Protein AF-A0A852VML9-F1 (afdb_monomer_lite)

Organism: NCBI:txid2051959

Sequence (278 aa):
MQIYDGKNHAGGRYERFFRDLILDFLNGEATHWGLLAWKRIPELNLPSEAECEAASAAFFIRLRAFVDGFLQTGIDSNRIETPSSRRVRASVDEAPIMTVSADEAPVVIFDEIQASWLRNQPMPLLNGDGTMAIGVNQPRWKNQDPILYARDMATHYFQELLASPLSTRIGKCTNPTCKRYFLRKRQRKTAIKRGSYCGSCKLVGGAERTRASRERLKQEMLRAAAKAWREWGTRARRTDRAVWVAKHVNNTFGKSCFIHPKWVNQNREAIERYCDPE

Radius of gyration: 27.32 Å; chains: 1; bounding box: 63×50×79 Å

Secondary structure (DSSP, 8-state):
-----TT--GGGHHHHHHHHHHHHHHHS-S---GGGGS---TTS-PPPHHHHHHHHHHHHHHHHHHHHHHHHTTB-TT-EE-GGG------GGGPPEE---SSSPPEEHHHHHHHHHHHH-PEEEE-TTS-EEEE-PPPP-SS--HHHHHHHHHHHHHHHHHHSGGGGTEEE--STTT--EEE-SS--SS-EET----STTHHHHHHHHHHHHHHHHHHHHHHHHHHHHHHHHHH-TTS-HHHHHHHHHHHHHTTT----HHHHHHTHHHHHHTTS--

pLDDT: mean 80.65, std 13.16, range [25.75, 95.5]

Structure (mmCIF, N/CA/C/O backbone):
data_AF-A0A852VML9-F1
#
_entry.id   AF-A0A852VML9-F1
#
loop_
_atom_site.group_PDB
_atom_site.id
_atom_site.type_symbol
_atom_site.label_atom_id
_atom_site.label_alt_id
_atom_site.label_comp_id
_atom_site.label_asym_id
_atom_site.label_entity_id
_atom_site.label_seq_id
_atom_site.pdbx_PDB_ins_code
_atom_site.Cartn_x
_atom_site.Cartn_y
_atom_site.Cartn_z
_atom_site.occupancy
_atom_site.B_iso_or_equiv
_atom_site.auth_seq_id
_atom_site.auth_comp_id
_atom_site.auth_asym_id
_atom_site.auth_atom_id
_atom_site.pdbx_PDB_model_num
ATOM 1 N N . MET A 1 1 ? 0.122 -27.888 -31.241 1.00 27.70 1 MET A N 1
ATOM 2 C CA . MET A 1 1 ? -0.181 -26.522 -30.769 1.00 27.70 1 MET A CA 1
ATOM 3 C C . MET A 1 1 ? -0.277 -26.578 -29.251 1.00 27.70 1 MET A C 1
ATOM 5 O O . MET A 1 1 ? -1.256 -27.101 -28.739 1.00 27.70 1 MET A O 1
ATOM 9 N N . GLN A 1 2 ? 0.790 -26.203 -28.538 1.00 25.75 2 GLN A N 1
ATOM 10 C CA . GLN A 1 2 ? 0.766 -26.158 -27.074 1.00 25.75 2 GLN A CA 1
ATOM 11 C C . GLN A 1 2 ? -0.118 -24.985 -26.661 1.00 25.75 2 GLN A C 1
ATOM 13 O O . GLN A 1 2 ? 0.188 -23.835 -26.966 1.00 25.75 2 GLN A O 1
ATOM 18 N N . ILE A 1 3 ? -1.243 -25.297 -26.025 1.00 29.94 3 ILE A N 1
ATOM 19 C CA . ILE A 1 3 ? -2.102 -24.312 -25.381 1.00 29.94 3 ILE A CA 1
ATOM 20 C C . ILE A 1 3 ? -1.290 -23.788 -24.195 1.00 29.94 3 ILE A C 1
ATOM 22 O O . ILE A 1 3 ? -1.146 -24.468 -23.178 1.00 29.94 3 ILE A O 1
ATOM 26 N N . TYR A 1 4 ? -0.671 -22.620 -24.368 1.00 32.88 4 TYR A N 1
ATOM 27 C CA . TYR A 1 4 ? -0.105 -21.863 -23.263 1.00 32.88 4 TYR A CA 1
ATOM 28 C C . TYR A 1 4 ? -1.280 -21.403 -22.414 1.00 32.88 4 TYR A C 1
ATOM 30 O O . TYR A 1 4 ? -1.888 -20.375 -22.687 1.00 32.88 4 TYR A O 1
ATOM 38 N N . ASP A 1 5 ? -1.620 -22.187 -21.399 1.00 39.22 5 ASP A N 1
ATOM 39 C CA . ASP A 1 5 ? -2.404 -21.686 -20.281 1.00 39.22 5 ASP A CA 1
ATOM 40 C C . ASP A 1 5 ? -1.713 -20.391 -19.821 1.00 39.22 5 ASP A C 1
ATOM 42 O O . ASP A 1 5 ? -0.504 -20.412 -19.555 1.00 39.22 5 ASP A O 1
ATOM 46 N N . GLY A 1 6 ? -2.416 -19.261 -19.908 1.00 41.38 6 GLY A N 1
ATOM 47 C CA . GLY A 1 6 ? -1.872 -17.905 -20.054 1.00 41.38 6 GLY A CA 1
ATOM 48 C C . GLY A 1 6 ? -1.091 -17.384 -18.845 1.00 41.38 6 GLY A C 1
ATOM 49 O O . GLY A 1 6 ? -1.465 -16.378 -18.257 1.00 41.38 6 GLY A O 1
ATOM 50 N N . LYS A 1 7 ? 0.043 -18.030 -18.538 1.00 46.16 7 LYS A N 1
ATOM 51 C CA . LYS A 1 7 ? 0.810 -18.059 -17.277 1.00 46.16 7 LYS A CA 1
ATOM 52 C C . LYS A 1 7 ? 0.429 -19.220 -16.347 1.00 46.16 7 LYS A C 1
ATOM 54 O O . LYS A 1 7 ? 0.295 -19.027 -15.139 1.00 46.16 7 LYS A O 1
ATOM 59 N N . ASN A 1 8 ? 0.387 -20.457 -16.853 1.00 40.62 8 ASN A N 1
ATOM 60 C CA . ASN A 1 8 ? 0.597 -21.610 -15.977 1.00 40.62 8 ASN A CA 1
ATOM 61 C C . ASN A 1 8 ? 1.978 -21.485 -15.335 1.00 40.62 8 ASN A C 1
ATOM 63 O O . ASN A 1 8 ? 3.017 -21.747 -15.944 1.00 40.62 8 ASN A O 1
ATOM 67 N N . HIS A 1 9 ? 1.972 -21.039 -14.083 1.00 46.94 9 HIS A N 1
ATOM 68 C CA . HIS A 1 9 ? 3.105 -21.020 -13.183 1.00 46.94 9 HIS A CA 1
ATOM 69 C C . HIS A 1 9 ? 3.627 -22.448 -13.017 1.00 46.94 9 HIS A C 1
ATOM 71 O O . HIS A 1 9 ? 3.251 -23.131 -12.068 1.00 46.94 9 HIS A O 1
ATOM 77 N N . ALA A 1 10 ? 4.494 -22.906 -13.921 1.00 39.28 10 ALA A N 1
ATOM 78 C CA . ALA A 1 10 ? 5.153 -24.202 -13.842 1.00 39.28 10 ALA A CA 1
ATOM 79 C C . ALA A 1 10 ? 5.725 -24.418 -12.421 1.00 39.28 10 ALA A C 1
ATOM 81 O O . ALA A 1 10 ? 6.731 -23.819 -12.026 1.00 39.28 10 ALA A O 1
ATOM 82 N N . GLY A 1 11 ? 5.010 -25.194 -11.600 1.00 47.94 11 GLY A N 1
ATOM 83 C CA . GLY A 1 11 ? 5.347 -25.489 -10.203 1.00 47.94 11 GLY A CA 1
ATOM 84 C C . GLY A 1 11 ? 5.521 -24.284 -9.261 1.00 47.94 11 GLY A C 1
ATOM 85 O O . GLY A 1 11 ? 6.256 -24.403 -8.281 1.00 47.94 11 GLY A O 1
ATOM 86 N N . GLY A 1 12 ? 4.932 -23.115 -9.547 1.00 60.50 12 GLY A N 1
ATOM 87 C CA . GLY A 1 12 ? 5.052 -21.917 -8.695 1.00 60.50 12 GLY A CA 1
ATOM 88 C C . GLY A 1 12 ? 6.450 -21.276 -8.646 1.00 60.50 12 GLY A C 1
ATOM 89 O O . GLY A 1 12 ? 6.691 -20.389 -7.824 1.00 60.50 12 GLY A O 1
ATOM 90 N N . ARG A 1 13 ? 7.395 -21.696 -9.505 1.00 65.56 13 ARG A N 1
ATOM 91 C CA . ARG A 1 13 ? 8.770 -21.153 -9.517 1.00 65.56 13 ARG A CA 1
ATOM 92 C C . ARG A 1 13 ? 8.813 -19.692 -9.957 1.00 65.56 13 ARG A C 1
ATOM 94 O O . ARG A 1 13 ? 9.465 -18.889 -9.300 1.00 65.56 13 ARG A O 1
ATOM 101 N N . TYR A 1 14 ? 8.078 -19.351 -11.016 1.00 69.38 14 TYR A N 1
ATOM 102 C CA . TYR A 1 14 ? 7.966 -17.969 -11.487 1.00 69.38 14 TYR A CA 1
ATOM 103 C C . TYR A 1 14 ? 7.337 -17.064 -10.426 1.00 69.38 14 TYR A C 1
ATOM 105 O O . TYR A 1 14 ? 7.859 -15.990 -10.161 1.00 69.38 14 TYR A O 1
ATOM 113 N N . GLU A 1 15 ? 6.269 -17.521 -9.758 1.00 73.38 15 GLU A N 1
ATOM 114 C CA . GLU A 1 15 ? 5.646 -16.748 -8.680 1.00 73.38 15 GLU A CA 1
ATOM 115 C C . GLU A 1 15 ? 6.650 -16.479 -7.555 1.00 73.38 15 GLU A C 1
ATOM 117 O O . GLU A 1 15 ? 6.736 -15.350 -7.094 1.00 73.38 15 GLU A O 1
ATOM 122 N N . ARG A 1 16 ? 7.453 -17.472 -7.139 1.00 77.00 16 ARG A N 1
ATOM 123 C CA . ARG A 1 16 ? 8.503 -17.269 -6.122 1.00 77.00 16 ARG A CA 1
ATOM 124 C C . ARG A 1 16 ? 9.577 -16.282 -6.575 1.00 77.00 16 ARG A C 1
ATOM 126 O O . ARG A 1 16 ? 9.930 -15.409 -5.796 1.00 77.00 16 ARG A O 1
ATOM 133 N N . PHE A 1 17 ? 10.064 -16.409 -7.806 1.00 83.19 17 PHE A N 1
ATOM 134 C CA . PHE A 1 17 ? 11.054 -15.485 -8.356 1.00 83.19 17 PHE A CA 1
ATOM 135 C C . PHE A 1 17 ? 10.509 -14.053 -8.407 1.00 83.19 17 PHE A C 1
ATOM 137 O O . PHE A 1 17 ? 11.099 -13.142 -7.835 1.00 83.19 17 PHE A O 1
ATOM 144 N N . PHE A 1 18 ? 9.339 -13.868 -9.021 1.00 85.50 18 PHE A N 1
ATOM 145 C CA . PHE A 1 18 ? 8.700 -12.563 -9.156 1.00 85.50 18 PHE A CA 1
ATOM 146 C C . PHE A 1 18 ? 8.352 -11.948 -7.795 1.00 85.50 18 PHE A C 1
ATOM 148 O O . PHE A 1 18 ? 8.493 -10.746 -7.598 1.00 85.50 18 PHE A O 1
ATOM 155 N N . ARG A 1 19 ? 7.936 -12.779 -6.834 1.00 87.75 19 ARG A N 1
ATOM 156 C CA . ARG A 1 19 ? 7.662 -12.382 -5.450 1.00 87.75 19 ARG A CA 1
ATOM 157 C C . ARG A 1 19 ? 8.863 -11.724 -4.783 1.00 87.75 19 ARG A C 1
ATOM 159 O O . ARG A 1 19 ? 8.686 -10.715 -4.104 1.00 87.75 19 ARG A O 1
ATOM 166 N N . ASP A 1 20 ? 10.032 -12.334 -4.917 1.00 88.19 20 ASP A N 1
ATOM 167 C CA . ASP A 1 20 ? 11.248 -11.836 -4.281 1.00 88.19 20 ASP A CA 1
ATOM 168 C C . ASP A 1 20 ? 11.734 -10.590 -5.042 1.00 88.19 20 ASP A C 1
ATOM 170 O O . ASP A 1 20 ? 11.891 -9.534 -4.435 1.00 88.19 20 ASP A O 1
ATOM 174 N N . LEU A 1 21 ? 11.737 -10.644 -6.380 1.00 89.75 21 LEU A N 1
ATOM 175 C CA . LEU A 1 21 ? 12.072 -9.518 -7.257 1.00 89.75 21 LEU A CA 1
ATOM 176 C C . LEU A 1 21 ? 11.244 -8.251 -6.975 1.00 89.75 21 LEU A C 1
ATOM 178 O O . LEU A 1 21 ? 11.798 -7.165 -6.827 1.00 89.75 21 LEU A O 1
ATOM 182 N N . ILE A 1 22 ? 9.911 -8.359 -6.892 1.00 92.56 22 ILE A N 1
ATOM 183 C CA . ILE A 1 22 ? 9.051 -7.181 -6.699 1.00 92.56 22 ILE A CA 1
ATOM 184 C C . ILE A 1 22 ? 9.236 -6.565 -5.310 1.00 92.56 22 ILE A C 1
ATOM 186 O O . ILE A 1 22 ? 9.164 -5.346 -5.157 1.00 92.56 22 ILE A O 1
ATOM 190 N N . LEU A 1 23 ? 9.480 -7.386 -4.282 1.00 92.50 23 LEU A N 1
ATOM 191 C CA . LEU A 1 23 ? 9.762 -6.884 -2.939 1.00 92.50 23 LEU A CA 1
ATOM 192 C C . LEU A 1 23 ? 11.132 -6.222 -2.861 1.00 92.50 23 LEU A C 1
ATOM 194 O O . LEU A 1 23 ? 11.247 -5.208 -2.167 1.00 92.50 23 LEU A O 1
ATOM 198 N N . ASP A 1 24 ? 12.118 -6.759 -3.573 1.00 90.75 24 ASP A N 1
ATOM 199 C CA . ASP A 1 24 ? 13.442 -6.164 -3.690 1.00 90.75 24 ASP A CA 1
ATOM 200 C C . ASP A 1 24 ? 13.362 -4.828 -4.422 1.00 90.75 24 ASP A C 1
ATOM 202 O O . ASP A 1 24 ? 13.904 -3.848 -3.931 1.00 90.75 24 ASP A O 1
ATOM 206 N N . PHE A 1 25 ? 12.583 -4.704 -5.499 1.00 92.75 25 PHE A N 1
ATOM 207 C CA . PHE A 1 25 ? 12.398 -3.396 -6.131 1.00 92.75 25 PHE A CA 1
ATOM 208 C C . PHE A 1 25 ? 11.698 -2.384 -5.220 1.00 92.75 25 PHE A C 1
ATOM 210 O O . PHE A 1 25 ? 12.082 -1.218 -5.128 1.00 92.75 25 PHE A O 1
ATOM 217 N N . LEU A 1 26 ? 10.661 -2.813 -4.505 1.00 93.44 26 LEU A N 1
ATOM 218 C CA . LEU A 1 26 ? 9.892 -1.906 -3.662 1.00 93.44 26 LEU A CA 1
ATOM 219 C C . LEU A 1 26 ? 10.656 -1.451 -2.413 1.00 93.44 26 LEU A C 1
ATOM 221 O O . LEU A 1 26 ? 10.490 -0.302 -1.998 1.00 93.44 26 LEU A O 1
ATOM 225 N N . ASN A 1 27 ? 11.479 -2.322 -1.823 1.00 92.56 27 ASN A N 1
ATOM 226 C CA . ASN A 1 27 ? 12.212 -2.052 -0.580 1.00 92.56 27 ASN A CA 1
ATOM 227 C C . ASN A 1 27 ? 13.704 -1.759 -0.765 1.00 92.56 27 ASN A C 1
ATOM 229 O O . ASN A 1 27 ? 14.334 -1.315 0.194 1.00 92.56 27 ASN A O 1
ATOM 233 N N . GLY A 1 28 ? 14.259 -2.058 -1.934 1.00 83.62 28 GLY A N 1
ATOM 234 C CA . GLY A 1 28 ? 15.677 -1.939 -2.228 1.00 83.62 28 GLY A CA 1
ATOM 235 C C . GLY A 1 28 ? 16.144 -0.495 -2.298 1.00 83.62 28 GLY A C 1
ATOM 236 O O . GLY A 1 28 ? 15.360 0.447 -2.468 1.00 83.62 28 GLY A O 1
ATOM 237 N N . GLU A 1 29 ? 17.450 -0.328 -2.158 1.00 72.69 29 GLU A N 1
ATOM 238 C CA . GLU A 1 29 ? 18.108 0.928 -2.492 1.00 72.69 29 GLU A CA 1
ATOM 239 C C . GLU A 1 29 ? 17.964 1.174 -3.997 1.00 72.69 29 GLU A C 1
ATOM 241 O O . GLU A 1 29 ? 17.710 0.244 -4.762 1.00 72.69 29 GLU A O 1
ATOM 246 N N . ALA A 1 30 ? 18.028 2.436 -4.423 1.00 65.31 30 ALA A N 1
ATOM 247 C CA . ALA A 1 30 ? 17.803 2.820 -5.814 1.00 65.31 30 ALA A CA 1
ATOM 248 C C . ALA A 1 30 ? 18.985 2.429 -6.723 1.00 65.31 30 ALA A C 1
ATOM 250 O O . ALA A 1 30 ? 19.490 3.249 -7.480 1.00 65.31 30 ALA A O 1
ATOM 251 N N . THR A 1 31 ? 19.447 1.186 -6.632 1.00 62.06 31 THR A N 1
ATOM 252 C CA . THR A 1 31 ? 20.600 0.667 -7.351 1.00 62.06 31 THR A CA 1
ATOM 253 C C . THR A 1 31 ? 20.168 -0.501 -8.232 1.00 62.06 31 THR A C 1
ATOM 255 O O . THR A 1 31 ? 19.682 -1.527 -7.771 1.00 62.06 31 THR A O 1
ATOM 258 N N . HIS A 1 32 ? 20.344 -0.279 -9.535 1.00 61.44 32 HIS A N 1
ATOM 259 C CA . HIS A 1 32 ? 20.397 -1.259 -10.618 1.00 61.44 32 HIS A CA 1
ATOM 260 C C . HIS A 1 32 ? 19.192 -2.199 -10.807 1.00 61.44 32 HIS A C 1
ATOM 262 O O . HIS A 1 32 ? 18.987 -3.184 -10.102 1.00 61.44 32 HIS A O 1
ATOM 268 N N . TRP A 1 33 ? 18.456 -1.966 -11.894 1.00 71.19 33 TRP A N 1
ATOM 269 C CA . TRP A 1 33 ? 17.452 -2.881 -12.434 1.00 71.19 33 TRP A CA 1
ATOM 270 C C . TRP A 1 33 ? 17.539 -2.931 -13.970 1.00 71.19 33 TRP A C 1
ATOM 272 O O . TRP A 1 33 ? 17.919 -1.963 -14.629 1.00 71.19 33 TRP A O 1
ATOM 282 N N . GLY A 1 34 ? 17.166 -4.076 -14.551 1.00 65.31 34 GLY A N 1
ATOM 283 C CA . GLY A 1 34 ? 17.023 -4.247 -16.002 1.00 65.31 34 GLY A CA 1
ATOM 284 C C . GLY A 1 34 ? 18.300 -4.013 -16.823 1.00 65.31 34 GLY A C 1
ATOM 285 O O . GLY A 1 34 ? 19.414 -4.208 -16.347 1.00 65.31 34 GLY A O 1
ATOM 286 N N . LEU A 1 35 ? 18.116 -3.608 -18.084 1.00 62.53 35 LEU A N 1
ATOM 287 C CA . LEU A 1 35 ? 19.196 -3.341 -19.047 1.00 62.53 35 LEU A CA 1
ATOM 288 C C . LEU A 1 35 ? 20.111 -2.179 -18.612 1.00 62.53 35 LEU A C 1
ATOM 290 O O . LEU A 1 35 ? 21.296 -2.183 -18.921 1.00 62.53 35 LEU A O 1
ATOM 294 N N . LEU A 1 36 ? 19.578 -1.202 -17.870 1.00 66.00 36 LEU A N 1
ATOM 295 C CA . LEU A 1 36 ? 20.330 -0.026 -17.408 1.00 66.00 36 LEU A CA 1
ATOM 296 C C . LEU A 1 36 ? 21.278 -0.338 -16.238 1.00 66.00 36 LEU A C 1
ATOM 298 O O . LEU A 1 36 ? 22.111 0.485 -15.876 1.00 66.00 36 LEU A O 1
ATOM 302 N N . ALA A 1 37 ? 21.171 -1.535 -15.656 1.00 66.19 37 ALA A N 1
ATOM 303 C CA . ALA A 1 37 ? 22.126 -2.058 -14.686 1.00 66.19 37 ALA A CA 1
ATOM 304 C C . ALA A 1 37 ? 23.390 -2.651 -15.328 1.00 66.19 37 ALA A C 1
ATOM 306 O O . ALA A 1 37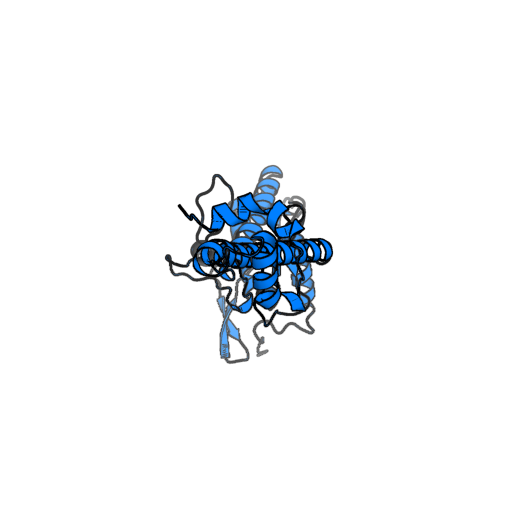 ? 24.332 -3.002 -14.619 1.00 66.19 37 ALA A O 1
ATOM 307 N N . TRP A 1 38 ? 23.394 -2.863 -16.647 1.00 61.91 38 TRP A N 1
ATOM 308 C CA . TRP A 1 38 ? 24.493 -3.551 -17.315 1.00 61.91 38 TRP A CA 1
ATOM 309 C C . TRP A 1 38 ? 25.651 -2.581 -17.548 1.00 61.91 38 TRP A C 1
ATOM 311 O O . TRP A 1 38 ? 25.444 -1.430 -17.930 1.00 61.91 38 TRP A O 1
ATOM 321 N N . LYS A 1 39 ? 26.889 -3.056 -17.339 1.00 60.31 39 LYS A N 1
ATOM 322 C CA . LYS A 1 39 ? 28.088 -2.299 -17.730 1.00 60.31 39 LYS A CA 1
ATOM 323 C C . LYS A 1 39 ? 27.965 -1.909 -19.200 1.00 60.31 39 LYS A C 1
ATOM 325 O O . LYS A 1 39 ? 27.495 -2.716 -19.999 1.00 60.31 39 LYS A O 1
ATOM 330 N N . ARG A 1 40 ? 28.399 -0.690 -19.537 1.00 60.72 40 ARG A N 1
ATOM 331 C CA . ARG A 1 40 ? 28.287 -0.123 -20.885 1.00 60.72 40 ARG A CA 1
ATOM 332 C C . ARG A 1 40 ? 28.772 -1.133 -21.930 1.00 60.72 40 ARG A C 1
ATOM 334 O O . ARG A 1 40 ? 29.961 -1.434 -21.993 1.00 60.72 40 ARG A O 1
ATOM 341 N N . ILE A 1 41 ? 27.842 -1.658 -22.722 1.00 64.50 41 ILE A N 1
ATOM 342 C CA . ILE A 1 41 ? 28.138 -2.507 -23.875 1.00 64.50 41 ILE A CA 1
ATOM 343 C C . ILE A 1 41 ? 28.475 -1.559 -25.031 1.00 64.50 41 ILE A C 1
ATOM 345 O O . ILE A 1 41 ? 27.597 -0.791 -25.421 1.00 64.50 41 ILE A O 1
ATOM 349 N N . PRO A 1 42 ? 29.712 -1.567 -25.564 1.00 56.50 42 PRO A N 1
ATOM 350 C CA . PRO A 1 42 ? 30.164 -0.585 -26.557 1.00 56.50 42 PRO A CA 1
ATOM 351 C C . PRO A 1 42 ? 29.312 -0.531 -27.832 1.00 56.50 42 PRO A C 1
ATOM 353 O O . PRO A 1 42 ? 29.231 0.508 -28.476 1.00 56.50 42 PRO A O 1
ATOM 356 N N . GLU A 1 43 ? 28.665 -1.643 -28.179 1.00 64.62 43 GLU A N 1
ATOM 357 C CA . GLU A 1 43 ? 27.831 -1.800 -29.377 1.00 64.62 43 GLU A CA 1
ATOM 358 C C . GLU A 1 43 ? 26.397 -1.273 -29.199 1.00 64.62 43 GLU A C 1
ATOM 360 O O . GLU A 1 43 ? 25.637 -1.196 -30.164 1.00 64.62 43 GLU A O 1
ATOM 365 N N . LEU A 1 44 ? 26.007 -0.910 -27.973 1.00 63.91 44 LEU A N 1
ATOM 366 C CA . LEU A 1 44 ? 24.699 -0.343 -27.666 1.00 63.91 44 LEU A CA 1
ATOM 367 C C . LEU A 1 44 ? 24.851 1.145 -27.331 1.00 63.91 44 LEU A C 1
ATOM 369 O O . LEU A 1 44 ? 25.656 1.525 -26.480 1.00 63.91 44 LEU A O 1
ATOM 373 N N . ASN A 1 45 ? 24.019 1.987 -27.953 1.00 68.50 45 ASN A N 1
ATOM 374 C CA . ASN A 1 45 ? 23.825 3.381 -27.545 1.00 68.50 45 ASN A CA 1
ATOM 375 C C . ASN A 1 45 ? 23.125 3.410 -26.178 1.00 68.50 45 ASN A C 1
ATOM 377 O O . ASN A 1 45 ? 21.903 3.550 -26.081 1.00 68.50 45 ASN A O 1
ATOM 381 N N . LEU A 1 46 ? 23.908 3.177 -25.127 1.00 72.50 46 LEU A N 1
ATOM 382 C CA . LEU A 1 46 ? 23.464 3.212 -23.743 1.00 72.50 46 LEU A CA 1
ATOM 383 C C . LEU A 1 46 ? 23.625 4.624 -23.168 1.00 72.50 46 LEU A C 1
ATOM 385 O O . LEU A 1 46 ? 24.553 5.335 -23.572 1.00 72.50 46 LEU A O 1
ATOM 389 N N . PRO A 1 47 ? 22.759 5.016 -22.219 1.00 77.69 47 PRO A N 1
ATOM 390 C CA . PRO A 1 47 ? 22.848 6.310 -21.554 1.00 77.69 47 PRO A CA 1
ATOM 391 C C . PRO A 1 47 ? 24.150 6.451 -20.759 1.00 77.69 47 PRO A C 1
ATOM 393 O O . PRO A 1 47 ? 24.817 5.465 -20.427 1.00 77.69 47 PRO A O 1
ATOM 396 N N . SER A 1 48 ? 24.507 7.691 -20.439 1.00 84.19 48 SER A N 1
ATOM 397 C CA . SER A 1 48 ? 25.554 7.992 -19.465 1.00 84.19 48 SER A CA 1
ATOM 398 C C . SER A 1 48 ? 25.212 7.424 -18.083 1.00 84.19 48 SER A C 1
ATOM 400 O O . SER A 1 48 ? 24.062 7.113 -17.777 1.00 84.19 48 SER A O 1
ATOM 402 N N . GLU A 1 49 ? 26.217 7.308 -17.217 1.00 82.94 49 GLU A N 1
ATOM 403 C CA . GLU A 1 49 ? 26.029 6.814 -15.848 1.00 82.94 49 GLU A CA 1
ATOM 404 C C . GLU A 1 49 ? 25.022 7.666 -15.061 1.00 82.94 49 GLU A C 1
ATOM 406 O O . GLU A 1 49 ? 24.100 7.121 -14.462 1.00 82.94 49 GLU A O 1
ATOM 411 N N . ALA A 1 50 ? 25.109 8.995 -15.177 1.00 84.88 50 ALA A N 1
ATOM 412 C CA . ALA A 1 50 ? 24.169 9.919 -14.546 1.00 84.88 50 ALA A CA 1
ATOM 413 C C . ALA A 1 50 ? 22.726 9.735 -15.056 1.00 84.88 50 ALA A C 1
ATOM 415 O O . ALA A 1 50 ? 21.772 9.769 -14.278 1.00 84.88 50 ALA A O 1
ATOM 416 N N . GLU A 1 51 ? 22.544 9.495 -16.358 1.00 86.31 51 GLU A N 1
ATOM 417 C CA . GLU A 1 51 ? 21.224 9.199 -16.928 1.00 86.31 51 GLU A CA 1
ATOM 418 C C . GLU A 1 51 ? 20.691 7.841 -16.458 1.00 86.31 51 GLU A C 1
ATOM 420 O O . GLU A 1 51 ? 19.498 7.711 -16.183 1.00 86.31 51 GLU A O 1
ATOM 425 N N . CYS A 1 52 ? 21.558 6.835 -16.318 1.00 84.50 52 CYS A N 1
ATOM 426 C CA . CYS A 1 52 ? 21.200 5.531 -15.762 1.00 84.50 52 CYS A CA 1
ATOM 427 C C . CYS A 1 52 ? 20.799 5.625 -14.284 1.00 84.50 52 CYS A C 1
ATOM 429 O O . CYS A 1 52 ? 19.836 4.971 -13.875 1.00 84.50 52 CYS A O 1
ATOM 431 N N . GLU A 1 53 ? 21.486 6.440 -13.483 1.00 85.00 53 GLU A N 1
ATOM 432 C CA . GLU A 1 53 ? 21.125 6.711 -12.086 1.00 85.00 53 GLU A CA 1
ATOM 433 C C . GLU A 1 53 ? 19.778 7.435 -11.985 1.00 85.00 53 GLU A C 1
ATOM 435 O O . GLU A 1 53 ? 18.892 6.999 -11.245 1.00 85.00 53 GLU A O 1
ATOM 440 N N . ALA A 1 54 ? 19.577 8.487 -12.785 1.00 87.19 54 ALA A N 1
ATOM 441 C CA . ALA A 1 54 ? 18.323 9.233 -12.825 1.00 87.19 54 ALA A CA 1
ATOM 442 C C . ALA A 1 54 ? 17.148 8.351 -13.280 1.00 87.19 54 ALA A C 1
ATOM 444 O O . ALA A 1 54 ? 16.091 8.335 -12.643 1.00 87.19 54 ALA A O 1
ATOM 445 N N . ALA A 1 55 ? 17.342 7.551 -14.332 1.00 88.19 55 ALA A N 1
ATOM 446 C CA . ALA A 1 55 ? 16.370 6.558 -14.784 1.00 88.19 55 ALA A CA 1
ATOM 447 C C . ALA A 1 55 ? 16.110 5.500 -13.710 1.00 88.19 55 ALA A C 1
ATOM 449 O O . ALA A 1 55 ? 14.966 5.083 -13.506 1.00 88.19 55 ALA A O 1
ATOM 450 N N . SER A 1 56 ? 17.146 5.103 -12.969 1.00 88.44 56 SER A N 1
ATOM 451 C CA . SER A 1 56 ? 16.994 4.139 -11.889 1.00 88.44 56 SER A CA 1
ATOM 452 C C . SER A 1 56 ? 16.108 4.676 -10.774 1.00 88.44 56 SER A C 1
ATOM 454 O O . SER A 1 56 ? 15.131 4.026 -10.396 1.00 88.44 56 SER A O 1
ATOM 456 N N . ALA A 1 57 ? 16.390 5.892 -10.309 1.00 88.44 57 ALA A N 1
ATOM 457 C CA . ALA A 1 57 ? 15.573 6.584 -9.324 1.00 88.44 57 ALA A CA 1
ATOM 458 C C . ALA A 1 57 ? 14.125 6.756 -9.812 1.00 88.44 57 ALA A C 1
ATOM 460 O O . ALA A 1 57 ? 13.190 6.419 -9.080 1.00 88.44 57 ALA A O 1
ATOM 461 N N . ALA A 1 58 ? 13.936 7.197 -11.061 1.00 89.19 58 ALA A N 1
ATOM 462 C CA . ALA A 1 58 ? 12.618 7.388 -11.659 1.00 89.19 58 ALA A CA 1
ATOM 463 C C . ALA A 1 58 ? 11.788 6.096 -11.654 1.00 89.19 58 ALA A C 1
ATOM 465 O O . ALA A 1 58 ? 10.623 6.120 -11.256 1.00 89.19 58 ALA A O 1
ATOM 466 N N . PHE A 1 59 ? 12.384 4.958 -12.017 1.00 91.69 59 PHE A N 1
ATOM 467 C CA . PHE A 1 59 ? 11.720 3.655 -11.956 1.00 91.69 59 PHE A CA 1
ATOM 468 C C . PHE A 1 59 ? 11.238 3.309 -10.547 1.00 91.69 59 PHE A C 1
ATOM 470 O O . PHE A 1 59 ? 10.062 2.994 -10.361 1.00 91.69 59 PHE A O 1
ATOM 477 N N . PHE A 1 60 ? 12.120 3.379 -9.543 1.00 91.75 60 PHE A N 1
ATOM 478 C CA . PHE A 1 60 ? 11.769 2.980 -8.179 1.00 91.75 60 PHE A CA 1
ATOM 479 C C . PHE A 1 60 ? 10.719 3.902 -7.565 1.00 91.75 60 PHE A C 1
ATOM 481 O O . PHE A 1 60 ? 9.779 3.423 -6.926 1.00 91.75 60 PHE A O 1
ATOM 488 N N . ILE A 1 61 ? 10.857 5.216 -7.765 1.00 90.75 61 ILE A N 1
ATOM 489 C CA . ILE A 1 61 ? 9.875 6.207 -7.315 1.00 90.75 61 ILE A CA 1
ATOM 490 C C . ILE A 1 61 ? 8.518 5.903 -7.950 1.00 90.75 61 ILE A C 1
ATOM 492 O O . ILE A 1 61 ? 7.517 5.783 -7.241 1.00 90.75 61 ILE A O 1
ATOM 496 N N . ARG A 1 62 ? 8.485 5.695 -9.270 1.00 91.81 62 ARG A N 1
ATOM 497 C CA . ARG A 1 62 ? 7.243 5.455 -10.008 1.00 91.81 62 ARG A CA 1
ATOM 498 C C . ARG A 1 62 ? 6.583 4.135 -9.625 1.00 91.81 62 ARG A C 1
ATOM 500 O O . ARG A 1 62 ? 5.384 4.109 -9.366 1.00 91.81 62 ARG A O 1
ATOM 507 N N . LEU A 1 63 ? 7.351 3.051 -9.513 1.00 94.12 63 LEU A N 1
ATOM 508 C CA . LEU A 1 63 ? 6.835 1.747 -9.094 1.00 94.12 63 LEU A CA 1
ATOM 509 C C . LEU A 1 63 ? 6.233 1.810 -7.684 1.00 94.12 63 LEU A C 1
ATOM 511 O O . LEU A 1 63 ? 5.150 1.275 -7.442 1.00 94.12 63 LEU A O 1
ATOM 515 N N . ARG A 1 64 ? 6.902 2.497 -6.751 1.00 94.31 64 ARG A N 1
ATOM 516 C CA . ARG A 1 64 ? 6.379 2.720 -5.395 1.00 94.31 64 ARG A CA 1
ATOM 517 C C . ARG A 1 64 ? 5.102 3.553 -5.422 1.00 94.31 64 ARG A C 1
ATOM 519 O O . ARG A 1 64 ? 4.154 3.181 -4.740 1.00 94.31 64 ARG A O 1
ATOM 526 N N . ALA A 1 65 ? 5.055 4.611 -6.228 1.00 92.75 65 ALA A N 1
ATOM 527 C CA . ALA A 1 65 ? 3.874 5.457 -6.380 1.00 92.75 65 ALA A CA 1
ATOM 528 C C . ALA A 1 65 ? 2.670 4.668 -6.931 1.00 92.75 65 ALA A C 1
ATOM 530 O O . ALA A 1 65 ? 1.571 4.774 -6.384 1.00 92.75 65 ALA A O 1
ATOM 531 N N . PHE A 1 66 ? 2.883 3.805 -7.932 1.00 94.00 66 PHE A N 1
ATOM 532 C CA . PHE A 1 66 ? 1.854 2.889 -8.433 1.00 94.00 66 PHE A CA 1
ATOM 533 C C . PHE A 1 66 ? 1.332 1.956 -7.340 1.00 94.00 66 PHE A C 1
ATOM 535 O O . PHE A 1 66 ? 0.121 1.833 -7.145 1.00 94.00 66 PHE A O 1
ATOM 542 N N . VAL A 1 67 ? 2.235 1.299 -6.604 1.00 94.62 67 VAL A N 1
ATOM 543 C CA . VAL A 1 67 ? 1.837 0.369 -5.542 1.00 94.62 67 VAL A CA 1
ATOM 544 C C . VAL A 1 67 ? 1.131 1.104 -4.407 1.00 94.62 67 VAL A C 1
ATOM 546 O O . VAL A 1 67 ? 0.113 0.613 -3.928 1.00 94.62 67 VAL A O 1
ATOM 549 N N . ASP A 1 68 ? 1.604 2.278 -4.000 1.00 93.19 68 ASP A N 1
ATOM 550 C CA . ASP A 1 68 ? 0.959 3.092 -2.971 1.00 93.19 68 ASP A CA 1
ATOM 551 C C . ASP A 1 68 ? -0.450 3.517 -3.385 1.00 93.19 68 ASP A C 1
ATOM 553 O O . ASP A 1 68 ? -1.397 3.251 -2.642 1.00 93.19 68 ASP A O 1
ATOM 557 N N . GLY A 1 69 ? -0.616 4.096 -4.578 1.00 91.25 69 GLY A N 1
ATOM 558 C CA . GLY A 1 69 ? -1.933 4.485 -5.086 1.00 91.25 69 GLY A CA 1
ATOM 559 C C . GLY A 1 69 ? -2.874 3.283 -5.206 1.00 91.25 69 GLY A C 1
ATOM 560 O O . GLY A 1 69 ? -4.020 3.338 -4.763 1.00 91.25 69 GLY A O 1
ATOM 561 N N . PHE A 1 70 ? -2.373 2.135 -5.674 1.00 92.50 70 PHE A N 1
ATOM 562 C CA . PHE A 1 70 ? -3.141 0.890 -5.703 1.00 92.50 70 PHE A CA 1
ATOM 563 C C . PHE A 1 70 ? -3.555 0.404 -4.308 1.00 92.50 70 PHE A C 1
ATOM 565 O O . PHE A 1 70 ? -4.699 -0.013 -4.119 1.00 92.50 70 PHE A O 1
ATOM 572 N N . LEU A 1 71 ? -2.661 0.454 -3.316 1.00 91.62 71 LEU A N 1
ATOM 573 C CA . LEU A 1 71 ? -2.984 0.074 -1.939 1.00 91.62 71 LEU A CA 1
ATOM 574 C C . LEU A 1 71 ? -4.120 0.937 -1.375 1.00 91.62 71 LEU A C 1
ATOM 576 O O . LEU A 1 71 ? -4.991 0.386 -0.696 1.00 91.62 71 LEU A O 1
ATOM 580 N N . GLN A 1 72 ? -4.144 2.236 -1.693 1.00 89.75 72 GLN A N 1
ATOM 581 C CA . GLN A 1 72 ? -5.181 3.165 -1.231 1.00 89.75 72 GLN A CA 1
ATOM 582 C C . GLN A 1 72 ? -6.575 2.847 -1.779 1.00 89.75 72 GLN A C 1
ATOM 584 O O . GLN A 1 72 ? -7.553 3.045 -1.070 1.00 89.75 72 GLN A O 1
ATOM 589 N N . THR A 1 73 ? -6.692 2.252 -2.971 1.00 89.38 73 THR A N 1
ATOM 590 C CA . THR A 1 73 ? -8.007 1.870 -3.546 1.00 89.38 73 THR A CA 1
ATOM 591 C C . THR A 1 73 ? -8.780 0.858 -2.705 1.00 89.38 73 THR A C 1
ATOM 593 O O . THR A 1 73 ? -9.982 0.674 -2.875 1.00 89.38 73 THR A O 1
ATOM 596 N N . GLY A 1 74 ? -8.086 0.148 -1.815 1.00 87.44 74 GLY A N 1
ATOM 597 C CA . GLY A 1 74 ? -8.702 -0.790 -0.890 1.00 87.44 74 GLY A CA 1
ATOM 598 C C . GLY A 1 74 ? -9.062 -0.172 0.454 1.00 87.44 74 GLY A C 1
ATOM 599 O O . GLY A 1 74 ? -9.502 -0.921 1.317 1.00 87.44 74 GLY A O 1
ATOM 600 N N . ILE A 1 75 ? -8.815 1.118 0.684 1.00 88.25 75 ILE A N 1
ATOM 601 C CA . ILE A 1 75 ? -8.960 1.769 1.989 1.00 88.25 75 ILE A CA 1
ATOM 602 C C . ILE A 1 75 ? -10.157 2.718 1.954 1.00 88.25 75 ILE A C 1
ATOM 604 O O . ILE A 1 75 ? -10.217 3.619 1.126 1.00 88.25 75 ILE A O 1
ATOM 608 N N . ASP A 1 76 ? -11.110 2.514 2.862 1.00 86.12 76 ASP A N 1
ATOM 609 C CA . ASP A 1 76 ? -12.279 3.387 2.986 1.00 86.12 76 ASP A CA 1
ATOM 610 C C . ASP A 1 76 ? -11.984 4.668 3.796 1.00 86.12 76 ASP A C 1
ATOM 612 O O . ASP A 1 76 ? -10.915 4.842 4.391 1.00 86.12 76 ASP A O 1
ATOM 616 N N . SER A 1 77 ? -12.971 5.565 3.876 1.00 82.88 77 SER A N 1
ATOM 617 C CA . SER A 1 77 ? -12.898 6.803 4.670 1.00 82.88 77 SER A CA 1
ATOM 618 C C . SER A 1 77 ? -12.647 6.562 6.167 1.00 82.88 77 SER A C 1
ATOM 620 O O . SER A 1 77 ? -12.098 7.422 6.8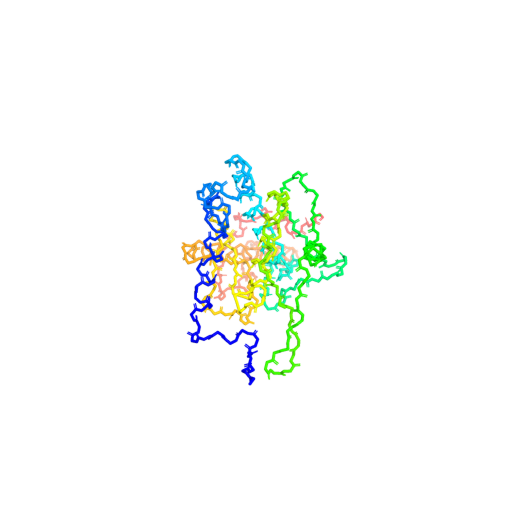56 1.00 82.88 77 SER A O 1
ATOM 622 N N . ASN A 1 78 ? -12.969 5.367 6.671 1.00 82.12 78 ASN A N 1
ATOM 623 C CA . ASN A 1 78 ? -12.704 4.942 8.044 1.00 82.12 78 ASN A CA 1
ATOM 624 C C . ASN A 1 78 ? -11.305 4.325 8.224 1.00 82.12 78 ASN A C 1
ATOM 626 O O . ASN A 1 78 ? -10.991 3.807 9.304 1.00 82.12 78 ASN A O 1
ATOM 630 N N . ARG A 1 79 ? -10.452 4.374 7.191 1.00 84.19 79 ARG A N 1
ATOM 631 C CA . ARG A 1 79 ? -9.116 3.761 7.148 1.00 84.19 79 ARG A CA 1
ATOM 632 C C . ARG A 1 79 ? -9.143 2.246 7.365 1.00 84.19 79 ARG A C 1
ATOM 634 O O . ARG A 1 79 ? -8.224 1.667 7.962 1.00 84.19 79 ARG A O 1
ATOM 641 N N . ILE A 1 80 ? -10.212 1.597 6.921 1.00 87.12 80 ILE A N 1
ATOM 642 C CA . ILE A 1 80 ? -10.359 0.148 6.927 1.00 87.12 80 ILE A CA 1
ATOM 643 C C . ILE A 1 80 ? -9.956 -0.370 5.549 1.00 87.12 80 ILE A C 1
ATOM 645 O O . ILE A 1 80 ? -10.523 0.005 4.530 1.00 87.12 80 ILE A O 1
ATOM 649 N N . GLU A 1 81 ? -8.962 -1.253 5.529 1.00 89.56 81 GLU A N 1
ATOM 650 C CA . GLU A 1 81 ? -8.411 -1.809 4.298 1.00 89.56 81 GLU A CA 1
ATOM 651 C C . GLU A 1 81 ? -9.100 -3.139 3.945 1.00 89.56 81 GLU A C 1
ATOM 653 O O . GLU A 1 81 ? -9.088 -4.085 4.734 1.00 89.56 81 GLU A O 1
ATOM 658 N N . THR A 1 82 ? -9.632 -3.258 2.733 1.00 90.56 82 THR A N 1
ATOM 659 C CA . THR A 1 82 ? -10.179 -4.490 2.154 1.00 90.56 82 THR A CA 1
ATOM 660 C C . THR A 1 82 ? -9.335 -4.891 0.939 1.00 90.56 82 THR A C 1
ATOM 662 O O . THR A 1 82 ? -9.572 -4.431 -0.173 1.00 90.56 82 THR A O 1
ATOM 665 N N . PRO A 1 83 ? -8.320 -5.767 1.096 1.00 88.56 83 PRO A N 1
ATOM 666 C CA . PRO A 1 83 ? -7.383 -6.053 0.005 1.00 88.56 83 PRO A CA 1
ATOM 667 C C . PRO A 1 83 ? -8.027 -6.620 -1.267 1.00 88.56 83 PRO A C 1
ATOM 669 O O . PRO A 1 83 ? -7.511 -6.408 -2.359 1.00 88.56 83 PRO A O 1
ATOM 672 N N . SER A 1 84 ? -9.149 -7.334 -1.142 1.00 85.88 84 SER A N 1
ATOM 673 C CA . SER A 1 84 ? -9.897 -7.890 -2.274 1.00 85.88 84 SER A CA 1
ATOM 674 C C . SER A 1 84 ? -10.711 -6.857 -3.056 1.00 85.88 84 SER A C 1
ATOM 676 O O . SER A 1 84 ? -11.118 -7.166 -4.176 1.00 85.88 84 SER A O 1
ATOM 678 N N . SER A 1 85 ? -10.956 -5.661 -2.508 1.00 86.94 85 SER A N 1
ATOM 679 C CA . SER A 1 85 ? -11.710 -4.596 -3.184 1.00 86.94 85 SER A CA 1
ATOM 680 C C . SER A 1 85 ? -10.825 -3.633 -3.972 1.00 86.94 85 SER A C 1
ATOM 682 O O . SER A 1 85 ? -11.359 -2.805 -4.700 1.00 86.94 85 SER A O 1
ATOM 684 N N . ARG A 1 86 ? -9.494 -3.745 -3.866 1.00 88.38 86 ARG A N 1
ATOM 685 C CA . ARG A 1 86 ? -8.554 -2.894 -4.607 1.00 88.38 86 ARG A CA 1
ATOM 686 C C . ARG A 1 86 ? -8.752 -3.038 -6.111 1.00 88.38 86 ARG A C 1
ATOM 688 O O . ARG A 1 86 ? -8.820 -4.165 -6.609 1.00 88.38 86 ARG A O 1
ATOM 695 N N . ARG A 1 87 ? -8.825 -1.931 -6.843 1.00 86.06 87 ARG A N 1
ATOM 696 C CA . ARG A 1 87 ? -9.035 -1.917 -8.299 1.00 86.06 87 ARG A CA 1
ATOM 697 C C . ARG A 1 87 ? -8.319 -0.724 -8.911 1.00 86.06 87 ARG A C 1
ATOM 699 O O . ARG A 1 87 ? -8.359 0.359 -8.348 1.00 86.06 87 ARG A O 1
ATOM 706 N N . VAL A 1 88 ? -7.740 -0.914 -10.091 1.00 84.31 88 VAL A N 1
ATOM 707 C CA . VAL A 1 88 ? -7.355 0.197 -10.966 1.00 84.31 88 VAL A CA 1
ATOM 708 C C . VAL A 1 88 ? -8.530 0.443 -11.908 1.00 84.31 88 VAL A C 1
ATOM 710 O O . VAL A 1 88 ? -8.928 -0.470 -12.629 1.00 84.31 88 VAL A O 1
ATOM 713 N N . ARG A 1 89 ? -9.139 1.631 -11.836 1.00 76.25 89 ARG A N 1
ATOM 714 C CA . ARG A 1 89 ? -10.308 2.023 -12.640 1.00 76.25 89 ARG A CA 1
ATOM 715 C C . ARG A 1 89 ? -9.932 3.173 -13.571 1.00 76.25 89 ARG A C 1
ATOM 717 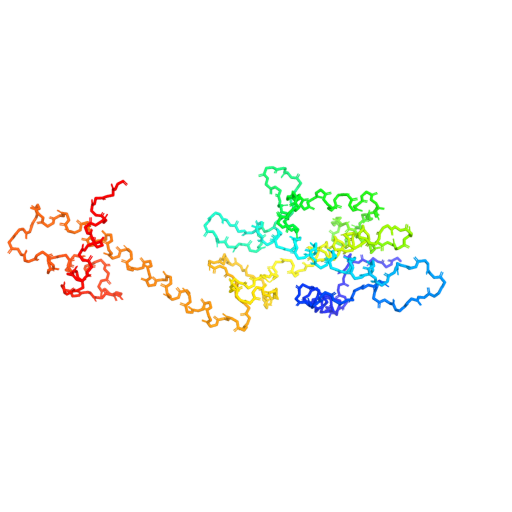O O . ARG A 1 89 ? -9.108 4.000 -13.201 1.00 76.25 89 ARG A O 1
ATOM 724 N N . ALA A 1 90 ? -10.571 3.215 -14.738 1.00 67.06 90 ALA A N 1
ATOM 725 C CA . ALA A 1 90 ? -10.433 4.293 -15.720 1.00 67.06 90 ALA A CA 1
ATOM 726 C C . ALA A 1 90 ? -11.333 5.514 -15.428 1.00 67.06 90 ALA A C 1
ATOM 728 O O . ALA A 1 90 ? -11.180 6.552 -16.055 1.00 67.06 90 ALA A O 1
ATOM 729 N N . SER A 1 91 ? -12.300 5.393 -14.511 1.00 58.72 91 SER A N 1
ATOM 730 C CA . SER A 1 91 ? -13.278 6.455 -14.230 1.00 58.72 91 SER A CA 1
ATOM 731 C C . SER A 1 91 ? -12.678 7.564 -13.370 1.00 58.72 91 SER A C 1
ATOM 733 O O . SER A 1 91 ? -12.249 7.278 -12.255 1.00 58.72 91 SER A O 1
ATOM 735 N N . VAL A 1 92 ? -12.724 8.807 -13.860 1.00 53.38 92 VAL A N 1
ATOM 736 C CA . VAL A 1 92 ? -12.089 10.010 -13.283 1.00 53.38 92 VAL A CA 1
ATOM 737 C C . VAL A 1 92 ? -12.483 10.259 -11.819 1.00 53.38 92 VAL A C 1
ATOM 739 O O . VAL A 1 92 ? -11.617 10.570 -11.007 1.00 53.38 92 VAL A O 1
ATOM 742 N N . ASP A 1 93 ? -13.747 10.029 -11.452 1.00 56.81 93 ASP A N 1
ATOM 743 C CA . ASP A 1 93 ? -14.267 10.330 -10.103 1.00 56.81 93 ASP A CA 1
ATOM 744 C C . ASP A 1 93 ? -13.775 9.368 -9.002 1.00 56.81 93 ASP A C 1
ATOM 746 O O . ASP A 1 93 ? -13.880 9.659 -7.812 1.00 56.81 93 ASP A O 1
ATOM 750 N N . GLU A 1 94 ? -13.220 8.214 -9.385 1.00 59.03 94 GLU A N 1
ATOM 751 C CA . GLU A 1 94 ? -12.734 7.176 -8.462 1.00 59.03 94 GLU A CA 1
ATOM 752 C C . GLU A 1 94 ? -11.358 6.629 -8.872 1.00 59.03 94 GLU A C 1
ATOM 754 O O . GLU A 1 94 ? -10.931 5.561 -8.410 1.00 59.03 94 GLU A O 1
ATOM 759 N N . ALA A 1 95 ? -10.672 7.311 -9.791 1.00 62.97 95 ALA A N 1
ATOM 760 C CA . ALA A 1 95 ? -9.435 6.803 -10.345 1.00 62.97 95 ALA A CA 1
ATOM 761 C C . ALA A 1 95 ? -8.340 6.868 -9.274 1.00 62.97 95 ALA A C 1
ATOM 763 O O . ALA A 1 95 ? -8.149 7.914 -8.647 1.00 62.97 95 ALA A O 1
ATOM 764 N N . PRO A 1 96 ? -7.589 5.780 -9.038 1.00 69.50 96 PRO A N 1
ATOM 765 C CA . PRO A 1 96 ? -6.465 5.860 -8.132 1.00 69.50 96 PRO A CA 1
ATOM 766 C C . PRO A 1 96 ? -5.453 6.868 -8.642 1.00 69.50 96 PRO A C 1
ATOM 768 O O . PRO A 1 96 ? -4.934 6.748 -9.753 1.00 69.50 96 PRO A O 1
ATOM 771 N N . ILE A 1 97 ? -5.150 7.820 -7.775 1.00 76.81 97 ILE A N 1
ATOM 772 C CA . ILE A 1 97 ? -4.121 8.815 -7.988 1.00 76.81 97 ILE A CA 1
ATOM 773 C C . ILE A 1 97 ? -2.818 8.279 -7.394 1.00 76.81 97 ILE A C 1
ATOM 775 O O . ILE A 1 97 ? -2.783 7.815 -6.250 1.00 76.81 97 ILE A O 1
ATOM 779 N N . MET A 1 98 ? -1.740 8.353 -8.164 1.00 78.31 98 MET A N 1
ATOM 780 C CA . MET A 1 98 ? -0.386 8.195 -7.657 1.00 78.31 98 MET A CA 1
ATOM 781 C C . MET A 1 98 ? 0.274 9.563 -7.488 1.00 78.31 98 MET A C 1
ATOM 783 O O . MET A 1 98 ? 0.190 10.432 -8.355 1.00 78.31 98 MET A O 1
ATOM 787 N N . THR A 1 99 ? 0.957 9.742 -6.362 1.00 75.50 99 THR A N 1
ATOM 788 C CA . THR A 1 99 ? 1.779 10.923 -6.083 1.00 75.50 99 THR A CA 1
ATOM 789 C C . THR A 1 99 ? 3.234 10.503 -6.189 1.00 75.50 99 THR A C 1
ATOM 791 O O . THR A 1 99 ? 3.696 9.656 -5.426 1.00 75.50 99 THR A O 1
ATOM 794 N N . VAL A 1 100 ? 3.928 11.042 -7.184 1.00 69.19 100 VAL A N 1
ATOM 795 C CA . VAL A 1 100 ? 5.272 10.595 -7.582 1.00 69.19 100 VAL A CA 1
ATOM 796 C C . VAL A 1 100 ? 6.329 11.388 -6.816 1.00 69.19 100 VAL A C 1
ATOM 798 O O . VAL A 1 100 ? 7.290 10.815 -6.309 1.00 69.19 100 VAL A O 1
ATOM 801 N N . SER A 1 101 ? 6.092 12.684 -6.629 1.00 69.00 101 SER A N 1
ATOM 802 C CA . SER A 1 101 ? 6.836 13.565 -5.730 1.00 69.00 101 SER A CA 1
ATOM 803 C C . SER A 1 101 ? 5.892 14.632 -5.160 1.00 69.00 101 SER A C 1
ATOM 805 O O . SER A 1 101 ? 4.733 14.713 -5.566 1.00 69.00 101 SER A O 1
ATOM 807 N N . ALA A 1 102 ? 6.365 15.427 -4.195 1.00 65.81 102 ALA A N 1
ATOM 808 C CA . ALA A 1 102 ? 5.592 16.554 -3.665 1.00 65.81 102 ALA A CA 1
ATOM 809 C C . ALA A 1 102 ? 5.381 17.670 -4.707 1.00 65.81 102 ALA A C 1
ATOM 811 O O . ALA A 1 102 ? 4.415 18.421 -4.598 1.00 65.81 102 ALA A O 1
ATOM 812 N N . ASP A 1 103 ? 6.262 17.734 -5.709 1.00 63.72 103 ASP A N 1
ATOM 813 C CA . ASP A 1 103 ? 6.315 18.797 -6.715 1.00 63.72 103 ASP A CA 1
ATOM 814 C C . ASP A 1 103 ? 5.672 18.384 -8.053 1.00 63.72 103 ASP A C 1
ATOM 816 O O . ASP A 1 103 ? 5.428 19.226 -8.916 1.00 63.72 103 ASP A O 1
ATOM 820 N N . GLU A 1 104 ? 5.382 17.093 -8.247 1.00 70.69 104 GLU A N 1
ATOM 821 C CA . GLU A 1 104 ? 4.679 16.589 -9.428 1.00 70.69 104 GLU A CA 1
ATOM 822 C C . GLU A 1 104 ? 3.165 16.565 -9.205 1.00 70.69 104 GLU A C 1
ATOM 824 O O . GLU A 1 104 ? 2.668 16.117 -8.167 1.00 70.69 104 GLU A O 1
ATOM 829 N N . ALA A 1 105 ? 2.419 16.994 -10.228 1.00 69.19 105 ALA A N 1
ATOM 830 C CA . ALA A 1 105 ? 0.970 16.874 -10.231 1.00 69.19 105 ALA A CA 1
ATOM 831 C C . ALA A 1 105 ? 0.571 15.398 -10.032 1.00 69.19 105 ALA A C 1
ATOM 833 O O . ALA A 1 105 ? 1.165 14.512 -10.657 1.00 69.19 105 ALA A O 1
ATOM 834 N N . PRO A 1 106 ? -0.421 15.108 -9.176 1.00 75.00 106 PRO A N 1
ATOM 835 C CA . PRO A 1 106 ? -0.874 13.744 -8.983 1.00 75.00 106 PRO A CA 1
ATOM 836 C C . PRO A 1 106 ? -1.389 13.156 -10.301 1.00 75.00 106 PRO A C 1
ATOM 838 O O . PRO A 1 106 ? -2.114 13.821 -11.039 1.00 75.00 106 PRO A O 1
ATOM 841 N N . VAL A 1 107 ? -1.019 11.909 -10.595 1.00 77.94 107 VAL A N 1
ATOM 842 C CA . VAL A 1 107 ? -1.324 11.271 -11.883 1.00 77.94 107 VAL A CA 1
ATOM 843 C C . VAL A 1 107 ? -2.289 10.114 -11.686 1.00 77.94 107 VAL A C 1
ATOM 845 O O . VAL A 1 107 ? -2.147 9.327 -10.750 1.00 77.94 107 VAL A O 1
ATOM 848 N N . VAL A 1 108 ? -3.260 9.974 -12.582 1.00 84.38 108 VAL A N 1
ATOM 849 C CA . VAL A 1 108 ? -4.166 8.827 -12.593 1.00 84.38 108 VAL A CA 1
ATOM 850 C C . VAL A 1 108 ? -3.404 7.580 -13.047 1.00 84.38 108 VAL A C 1
ATOM 852 O O . VAL A 1 108 ? -2.809 7.552 -14.122 1.00 84.38 108 VAL A O 1
ATOM 855 N N . ILE A 1 109 ? -3.432 6.516 -12.234 1.00 87.88 109 ILE A N 1
ATOM 856 C CA . ILE A 1 109 ? -2.708 5.266 -12.529 1.00 87.88 109 ILE A CA 1
ATOM 857 C C . ILE A 1 109 ? -3.112 4.688 -13.893 1.00 87.88 109 ILE A C 1
ATOM 859 O O . ILE A 1 109 ? -2.263 4.162 -14.610 1.00 87.88 109 ILE A O 1
ATOM 863 N N . PHE A 1 110 ? -4.402 4.747 -14.240 1.00 87.44 110 PHE A N 1
ATOM 864 C CA . PHE A 1 110 ? -4.899 4.165 -15.486 1.00 87.44 110 PHE A CA 1
ATOM 865 C C . PHE A 1 110 ? -4.369 4.897 -16.724 1.00 87.44 110 PHE A C 1
ATOM 867 O O . PHE A 1 110 ? -3.924 4.233 -17.656 1.00 87.44 110 PHE A O 1
ATOM 874 N N . ASP A 1 111 ? -4.341 6.230 -16.708 1.00 86.88 111 ASP A N 1
ATOM 875 C CA . ASP A 1 111 ? -3.863 7.047 -17.832 1.00 86.88 111 ASP A CA 1
ATOM 876 C C . ASP A 1 111 ? -2.398 6.743 -18.158 1.00 86.88 111 ASP A C 1
ATOM 878 O O . ASP A 1 111 ? -1.990 6.693 -19.315 1.00 86.88 111 ASP A O 1
ATOM 882 N N . GLU A 1 112 ? -1.606 6.448 -17.134 1.00 88.56 112 GLU A N 1
ATOM 883 C CA . GLU A 1 112 ? -0.198 6.088 -17.283 1.00 88.56 112 GLU A CA 1
ATOM 884 C C . GLU A 1 112 ? 0.001 4.692 -17.858 1.00 88.56 112 GLU A C 1
ATOM 886 O O . GLU A 1 112 ? 0.832 4.492 -18.748 1.00 88.56 112 GLU A O 1
ATOM 891 N N . ILE A 1 113 ? -0.821 3.739 -17.418 1.00 89.00 113 ILE A N 1
ATOM 892 C CA . ILE A 1 113 ? -0.878 2.412 -18.030 1.00 89.00 113 ILE A CA 1
ATOM 893 C C . ILE A 1 113 ? -1.287 2.537 -19.503 1.00 89.00 113 ILE A C 1
ATOM 895 O O . ILE A 1 113 ? -0.638 1.954 -20.370 1.00 89.00 113 ILE A O 1
ATOM 899 N N . GLN A 1 114 ? -2.315 3.333 -19.801 1.00 88.25 114 GLN A N 1
ATOM 900 C CA . GLN A 1 114 ? -2.802 3.552 -21.159 1.00 88.25 114 GLN A CA 1
ATOM 901 C C . GLN A 1 114 ? -1.737 4.211 -2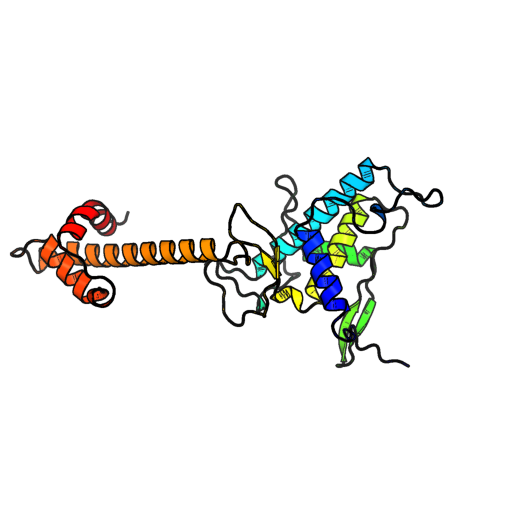2.043 1.00 88.25 114 GLN A C 1
ATOM 903 O O . GLN A 1 114 ? -1.496 3.749 -23.160 1.00 88.25 114 GLN A O 1
ATOM 908 N N . ALA A 1 115 ? -1.052 5.243 -21.547 1.00 88.44 115 ALA A N 1
ATOM 909 C CA . ALA A 1 115 ? 0.038 5.894 -22.264 1.00 88.44 115 ALA A CA 1
ATOM 910 C C . ALA A 1 115 ? 1.165 4.900 -22.581 1.00 88.44 115 ALA A C 1
ATOM 912 O O . ALA A 1 115 ? 1.696 4.898 -23.694 1.00 88.44 115 ALA A O 1
ATOM 913 N N . SER A 1 116 ? 1.497 4.017 -21.634 1.00 89.12 116 SER A N 1
ATOM 914 C CA . SER A 1 116 ? 2.459 2.939 -21.865 1.00 89.12 116 SER A CA 1
ATOM 915 C C . SER A 1 116 ? 1.972 1.942 -22.920 1.00 89.12 116 SER A C 1
ATOM 917 O O . SER A 1 116 ? 2.753 1.521 -23.772 1.00 89.12 116 SER A O 1
ATOM 919 N N . TRP A 1 117 ? 0.681 1.595 -22.932 1.00 88.25 117 TRP A N 1
ATOM 920 C CA . TRP A 1 117 ? 0.105 0.680 -23.925 1.00 88.25 117 TRP A CA 1
ATOM 921 C C . TRP A 1 117 ? 0.136 1.231 -25.341 1.00 88.25 117 TRP A C 1
ATOM 923 O O . TRP A 1 117 ? 0.428 0.480 -26.269 1.00 88.25 117 TRP A O 1
ATOM 933 N N . LEU A 1 118 ? -0.113 2.529 -25.515 1.00 87.94 118 LEU A N 1
ATOM 934 C CA . LEU A 1 118 ? -0.027 3.173 -26.828 1.00 87.94 118 LEU A CA 1
ATOM 935 C C . LEU A 1 118 ? 1.384 3.061 -27.427 1.00 87.94 118 LEU A C 1
ATOM 937 O O . LEU A 1 118 ? 1.523 2.925 -28.641 1.00 87.94 118 LEU A O 1
ATOM 941 N N . ARG A 1 119 ? 2.424 3.062 -26.582 1.00 87.06 119 ARG A N 1
ATOM 942 C CA . ARG A 1 119 ? 3.825 2.901 -27.005 1.00 87.06 119 ARG A CA 1
ATOM 943 C C . ARG A 1 119 ? 4.239 1.442 -27.182 1.00 87.06 119 ARG A C 1
ATOM 945 O O . ARG A 1 119 ? 4.933 1.113 -28.140 1.00 87.06 119 ARG A O 1
ATOM 952 N N . ASN A 1 120 ? 3.837 0.577 -26.252 1.00 83.62 120 ASN A N 1
ATOM 953 C CA . ASN A 1 120 ? 4.360 -0.787 -26.136 1.00 83.62 120 ASN A CA 1
ATOM 954 C C . ASN A 1 120 ? 3.447 -1.866 -26.739 1.00 83.62 120 ASN A C 1
ATOM 956 O O . ASN A 1 120 ? 3.869 -3.017 -26.815 1.00 83.62 120 ASN A O 1
ATOM 960 N N . GLN A 1 121 ? 2.237 -1.497 -27.178 1.00 82.88 121 GLN A N 1
ATOM 961 C CA . GLN A 1 121 ? 1.267 -2.337 -27.895 1.00 82.88 121 GLN A CA 1
ATOM 962 C C . GLN A 1 121 ? 1.098 -3.733 -27.269 1.00 82.88 121 GLN A C 1
ATOM 964 O O . GLN A 1 121 ? 1.604 -4.727 -27.801 1.00 82.88 121 GLN A O 1
ATOM 969 N N . PRO A 1 122 ? 0.416 -3.838 -26.115 1.00 81.50 122 PRO A N 1
ATOM 970 C CA . PRO A 1 122 ? 0.236 -5.124 -25.466 1.00 81.50 122 PRO A CA 1
ATOM 971 C C . PRO A 1 122 ? -0.628 -6.057 -26.323 1.00 81.50 122 PRO A C 1
ATOM 973 O O . PRO A 1 122 ? -1.525 -5.621 -27.044 1.00 81.50 122 PRO A O 1
ATOM 976 N N . MET A 1 123 ? -0.367 -7.357 -26.225 1.00 79.56 123 MET A N 1
ATOM 977 C CA . MET A 1 123 ? -1.065 -8.366 -27.017 1.00 79.56 123 MET A CA 1
ATOM 978 C C . MET A 1 123 ? -2.223 -8.968 -26.217 1.00 79.56 123 MET A C 1
ATOM 980 O O . MET A 1 123 ? -2.014 -9.355 -25.067 1.00 79.56 123 MET A O 1
ATOM 984 N N . PRO A 1 124 ? -3.429 -9.109 -26.789 1.00 79.62 124 PRO A N 1
ATOM 985 C CA . PRO A 1 124 ? -4.467 -9.909 -26.159 1.00 79.62 124 PRO A CA 1
ATOM 986 C C . PRO A 1 124 ? -4.014 -11.374 -26.095 1.00 79.62 124 PRO A C 1
ATOM 988 O O . PRO A 1 124 ? -3.494 -11.925 -27.065 1.00 79.62 124 PRO A O 1
ATOM 991 N N . LEU A 1 125 ? -4.203 -11.999 -24.939 1.00 80.31 125 LEU A N 1
ATOM 992 C CA . LEU A 1 125 ? -3.928 -13.406 -24.680 1.00 80.31 125 LEU A CA 1
ATOM 993 C C . LEU A 1 125 ? -5.247 -14.106 -24.369 1.00 80.31 125 LEU A C 1
ATOM 995 O O . LEU A 1 125 ? -6.046 -13.585 -23.596 1.00 80.31 125 LEU A O 1
ATOM 999 N N . LEU A 1 126 ? -5.463 -15.288 -24.938 1.00 78.31 126 LEU A N 1
ATOM 1000 C CA . LEU A 1 126 ? -6.573 -16.159 -24.564 1.00 78.31 126 LEU A CA 1
ATOM 1001 C C . LEU A 1 126 ? -6.069 -17.166 -23.527 1.00 78.31 126 LEU A C 1
ATOM 1003 O O . LEU A 1 126 ? -5.149 -17.936 -23.804 1.00 78.31 126 LEU A O 1
ATOM 1007 N N . ASN A 1 127 ? -6.649 -17.137 -22.335 1.00 74.19 127 ASN A N 1
ATOM 1008 C CA . ASN A 1 127 ? -6.340 -18.072 -21.262 1.00 74.19 127 ASN A CA 1
ATOM 1009 C C . ASN A 1 127 ? -6.957 -19.449 -21.547 1.00 74.19 127 ASN A C 1
ATOM 1011 O O . ASN A 1 127 ? -7.896 -19.575 -22.338 1.00 74.19 127 ASN A O 1
ATOM 1015 N N . GLY A 1 128 ? -6.460 -20.491 -20.869 1.00 69.00 128 GLY A N 1
ATOM 1016 C CA . GLY A 1 128 ? -6.969 -21.859 -21.026 1.00 69.00 128 GLY A CA 1
ATOM 1017 C C . GLY A 1 128 ? -8.430 -22.033 -20.592 1.00 69.00 128 GLY A C 1
ATOM 1018 O O . GLY A 1 128 ? -9.094 -22.966 -21.033 1.00 69.00 128 GLY A O 1
ATOM 1019 N N . ASP A 1 129 ? -8.947 -21.111 -19.776 1.00 77.38 129 ASP A N 1
ATOM 1020 C CA . ASP A 1 129 ? -10.341 -21.051 -19.322 1.00 77.38 129 ASP A CA 1
ATOM 1021 C C . ASP A 1 129 ? -11.264 -20.237 -20.255 1.00 77.38 129 ASP A C 1
ATOM 1023 O O . ASP A 1 129 ? -12.434 -20.023 -19.937 1.00 77.38 129 ASP A O 1
ATOM 1027 N N . GLY A 1 130 ? -10.752 -19.772 -21.401 1.00 77.00 130 GLY A N 1
ATOM 1028 C CA . GLY A 1 130 ? -11.495 -18.975 -22.377 1.00 77.00 130 GLY A CA 1
ATOM 1029 C C . GLY A 1 130 ? -11.613 -17.486 -22.033 1.00 77.00 130 GLY A C 1
ATOM 1030 O O . GLY A 1 130 ? -12.223 -16.736 -22.796 1.00 77.00 130 GLY A O 1
ATOM 1031 N N . THR A 1 131 ? -11.029 -17.026 -20.923 1.00 76.00 131 THR A N 1
ATOM 1032 C CA . THR A 1 131 ? -10.961 -15.593 -20.601 1.00 76.00 131 THR A CA 1
ATOM 1033 C C . THR A 1 131 ? -9.850 -14.896 -21.389 1.00 76.00 131 THR A C 1
ATOM 1035 O O . THR A 1 131 ? -8.856 -15.512 -21.765 1.00 76.00 131 THR A O 1
ATOM 1038 N N . MET A 1 132 ? -9.998 -13.594 -21.651 1.00 74.50 132 MET A N 1
ATOM 1039 C CA . MET A 1 132 ? -8.937 -12.795 -22.270 1.00 74.50 132 MET A CA 1
ATOM 1040 C C . MET A 1 132 ? -8.114 -12.059 -21.212 1.00 74.50 132 MET A C 1
ATOM 1042 O O . MET A 1 132 ? -8.663 -11.420 -20.315 1.00 74.50 132 MET A O 1
ATOM 1046 N N . ALA A 1 133 ? -6.795 -12.099 -21.357 1.00 73.50 133 ALA A N 1
ATOM 1047 C CA . ALA A 1 133 ? -5.838 -11.306 -20.602 1.00 73.50 133 ALA A CA 1
ATOM 1048 C C . ALA A 1 133 ? -5.074 -10.352 -21.529 1.00 73.50 133 ALA A C 1
ATOM 1050 O O . ALA A 1 133 ? -5.034 -10.527 -22.744 1.00 73.50 133 ALA A O 1
ATOM 1051 N N . ILE A 1 134 ? -4.443 -9.334 -20.950 1.00 72.25 134 ILE A N 1
ATOM 1052 C CA . ILE A 1 134 ? -3.542 -8.435 -21.675 1.00 72.25 134 ILE A CA 1
ATOM 1053 C C . ILE A 1 134 ? -2.110 -8.881 -21.376 1.00 72.25 134 ILE A C 1
ATOM 1055 O O . ILE A 1 134 ? -1.618 -8.736 -20.257 1.00 72.25 134 ILE A O 1
ATOM 1059 N N . GLY A 1 135 ? -1.453 -9.451 -22.381 1.00 72.19 135 GLY A N 1
ATOM 1060 C CA . GLY A 1 135 ? -0.041 -9.799 -22.363 1.00 72.19 135 GLY A CA 1
ATOM 1061 C C . GLY A 1 135 ? 0.814 -8.561 -22.575 1.00 72.19 135 GLY A C 1
ATOM 1062 O O . GLY A 1 135 ? 0.877 -8.016 -23.677 1.00 72.19 135 GLY A O 1
ATOM 1063 N N . VAL A 1 136 ? 1.485 -8.120 -21.516 1.00 73.00 136 VAL A N 1
ATOM 1064 C CA . VAL A 1 136 ? 2.400 -6.980 -21.573 1.00 73.00 136 VAL A CA 1
ATOM 1065 C C . VAL A 1 136 ? 3.823 -7.498 -21.711 1.00 73.00 136 VAL A C 1
ATOM 1067 O O . VAL A 1 136 ? 4.355 -8.130 -20.800 1.00 73.00 136 VAL A O 1
ATOM 1070 N N . ASN A 1 137 ? 4.453 -7.230 -22.849 1.00 78.81 137 ASN A N 1
ATOM 1071 C CA . ASN A 1 137 ? 5.879 -7.491 -22.999 1.00 78.81 137 ASN A CA 1
ATOM 1072 C C . ASN A 1 137 ? 6.684 -6.449 -22.219 1.00 78.81 137 ASN A C 1
ATOM 1074 O O . ASN A 1 137 ? 6.213 -5.333 -21.989 1.00 78.81 137 ASN A O 1
ATOM 1078 N N . GLN A 1 138 ? 7.910 -6.804 -21.833 1.00 83.19 138 GLN A N 1
ATOM 1079 C CA . GLN A 1 138 ? 8.853 -5.799 -21.352 1.00 83.19 138 GLN A CA 1
ATOM 1080 C C . GLN A 1 138 ? 9.072 -4.751 -22.456 1.00 83.19 138 GLN A C 1
ATOM 1082 O O . GLN A 1 138 ? 9.300 -5.139 -23.612 1.00 83.19 138 GLN A O 1
ATOM 1087 N N . PRO A 1 139 ? 9.002 -3.450 -22.125 1.00 84.19 139 PRO A N 1
ATOM 1088 C CA . PRO A 1 139 ? 9.386 -2.380 -23.032 1.00 84.19 139 PRO A CA 1
ATOM 1089 C C . PRO A 1 139 ? 10.746 -2.674 -23.664 1.00 84.19 139 PRO A C 1
ATOM 1091 O O . PRO A 1 139 ? 11.686 -3.099 -22.991 1.00 84.19 139 PRO A O 1
ATOM 1094 N N . ARG A 1 140 ? 10.866 -2.473 -24.976 1.00 78.88 140 ARG A N 1
ATOM 1095 C CA . ARG A 1 140 ? 12.144 -2.666 -25.672 1.00 78.88 140 ARG A CA 1
ATOM 1096 C C . ARG A 1 140 ? 12.943 -1.373 -25.612 1.00 78.88 140 ARG A C 1
ATOM 1098 O O . ARG A 1 140 ? 12.406 -0.315 -25.922 1.00 78.88 140 ARG A O 1
ATOM 1105 N N . TRP A 1 141 ? 14.231 -1.460 -25.293 1.00 74.50 141 TRP A N 1
ATOM 1106 C CA . TRP A 1 141 ? 15.144 -0.333 -25.471 1.00 74.50 141 TRP A CA 1
ATOM 1107 C C . TRP A 1 141 ? 15.327 -0.051 -26.969 1.00 74.50 141 TRP A C 1
ATOM 1109 O O . TRP A 1 141 ? 15.925 -0.853 -27.683 1.00 74.50 141 TRP A O 1
ATOM 1119 N N . LYS A 1 142 ? 14.773 1.062 -27.461 1.00 71.25 142 LYS A N 1
ATOM 1120 C CA . LYS A 1 142 ? 14.889 1.498 -28.864 1.00 71.25 142 LYS A CA 1
ATOM 1121 C C . LYS A 1 142 ? 15.236 2.986 -28.949 1.00 71.25 142 LYS A C 1
ATOM 1123 O O . LYS A 1 142 ? 14.407 3.773 -29.389 1.00 71.25 142 LYS A O 1
ATOM 1128 N N . ASN A 1 143 ? 16.438 3.368 -28.501 1.00 65.00 143 ASN A N 1
ATOM 1129 C CA . ASN A 1 143 ? 16.914 4.765 -28.503 1.00 65.00 143 ASN A CA 1
ATOM 1130 C C . ASN A 1 143 ? 15.891 5.755 -27.911 1.00 65.00 143 ASN A C 1
ATOM 1132 O O . ASN A 1 143 ? 15.727 6.868 -28.404 1.00 65.00 143 ASN A O 1
ATOM 1136 N N . GLN A 1 144 ? 15.151 5.313 -26.897 1.00 71.12 144 GLN A N 1
ATOM 1137 C CA . GLN A 1 144 ? 14.167 6.141 -26.215 1.00 71.12 144 GLN A CA 1
ATOM 1138 C C . GLN A 1 144 ? 14.825 6.859 -25.044 1.00 71.12 144 GLN A C 1
ATOM 1140 O O . GLN A 1 144 ? 15.853 6.414 -24.532 1.00 71.12 144 GLN A O 1
ATOM 1145 N N . ASP A 1 145 ? 14.193 7.939 -24.603 1.00 86.19 145 ASP A N 1
ATOM 1146 C CA . ASP A 1 145 ? 14.583 8.645 -23.392 1.00 86.19 145 ASP A CA 1
ATOM 1147 C C . ASP A 1 145 ? 14.710 7.667 -22.191 1.00 86.19 145 ASP A C 1
ATOM 1149 O O . ASP A 1 145 ? 13.787 6.872 -21.948 1.00 86.19 145 ASP A O 1
ATOM 1153 N N . PRO A 1 146 ? 15.832 7.681 -21.440 1.00 87.00 146 PRO A N 1
ATOM 1154 C CA . PRO A 1 146 ? 16.067 6.759 -20.327 1.00 87.00 146 PRO A CA 1
ATOM 1155 C C . PRO A 1 146 ? 14.983 6.822 -19.245 1.00 87.00 146 PRO A C 1
ATOM 1157 O O . PRO A 1 146 ? 14.596 5.788 -18.690 1.00 87.00 146 PRO A O 1
ATOM 1160 N N . ILE A 1 147 ? 14.458 8.020 -18.966 1.00 88.69 147 ILE A N 1
ATOM 1161 C CA . ILE A 1 147 ? 13.401 8.225 -17.971 1.00 88.69 147 ILE A CA 1
ATOM 1162 C C . ILE A 1 147 ? 12.078 7.644 -18.471 1.00 88.69 147 ILE A C 1
ATOM 1164 O O . ILE A 1 147 ? 11.372 6.975 -17.714 1.00 88.69 147 ILE A O 1
ATOM 1168 N N . LEU A 1 148 ? 11.740 7.846 -19.744 1.00 88.50 148 LEU A N 1
ATOM 1169 C CA . LEU A 1 148 ? 10.553 7.255 -20.355 1.00 88.50 148 LEU A CA 1
ATOM 1170 C C . LEU A 1 148 ? 10.604 5.724 -20.316 1.00 88.50 148 LEU A C 1
ATOM 1172 O O . LEU A 1 148 ? 9.622 5.092 -19.924 1.00 88.50 148 LEU A O 1
ATOM 1176 N N . TYR A 1 149 ? 11.758 5.127 -20.630 1.00 88.38 149 TYR A N 1
ATOM 1177 C CA . TYR A 1 149 ? 11.950 3.682 -20.485 1.00 88.38 149 TYR A CA 1
ATOM 1178 C C . TYR A 1 149 ? 11.743 3.218 -19.042 1.00 88.38 149 TYR A C 1
ATOM 1180 O O . TYR A 1 149 ? 11.042 2.236 -18.803 1.00 88.38 149 TYR A O 1
ATOM 1188 N N . ALA A 1 150 ? 12.314 3.932 -18.069 1.00 89.75 150 ALA A N 1
ATOM 1189 C CA . ALA A 1 150 ? 12.131 3.644 -16.651 1.00 89.75 150 ALA A CA 1
ATOM 1190 C C . ALA A 1 150 ? 10.662 3.693 -16.217 1.00 89.75 150 ALA A C 1
ATOM 1192 O O . ALA A 1 150 ? 10.199 2.814 -15.485 1.00 89.75 150 ALA A O 1
ATOM 1193 N N . ARG A 1 151 ? 9.903 4.675 -16.710 1.00 90.75 151 ARG A N 1
ATOM 1194 C CA . ARG A 1 151 ? 8.459 4.793 -16.464 1.00 90.75 151 ARG A CA 1
ATOM 1195 C C . ARG A 1 151 ? 7.680 3.619 -17.058 1.00 90.75 151 ARG A C 1
ATOM 1197 O O . ARG A 1 151 ? 6.843 3.028 -16.371 1.00 90.75 151 ARG A O 1
ATOM 1204 N N . ASP A 1 152 ? 7.982 3.235 -18.294 1.00 90.75 152 ASP A N 1
ATOM 1205 C CA . ASP A 1 152 ? 7.337 2.093 -18.950 1.00 90.75 152 ASP A CA 1
ATOM 1206 C C . ASP A 1 152 ? 7.695 0.763 -18.272 1.00 90.75 152 ASP A C 1
ATOM 1208 O O . ASP A 1 152 ? 6.839 -0.103 -18.093 1.00 90.75 152 ASP A O 1
ATOM 1212 N N . MET A 1 153 ? 8.932 0.613 -17.802 1.00 91.31 153 MET A N 1
ATOM 1213 C CA . MET A 1 153 ? 9.362 -0.562 -17.045 1.00 91.31 153 MET A CA 1
ATOM 1214 C C . MET A 1 153 ? 8.687 -0.644 -15.671 1.00 91.31 153 MET A C 1
ATOM 1216 O O . MET A 1 153 ? 8.274 -1.729 -15.258 1.00 91.31 153 MET A O 1
ATOM 1220 N N . ALA A 1 154 ? 8.514 0.483 -14.972 1.00 92.88 154 ALA A N 1
ATOM 1221 C CA . ALA A 1 154 ? 7.747 0.530 -13.724 1.00 92.88 154 ALA A CA 1
ATOM 1222 C C . ALA A 1 154 ? 6.287 0.115 -13.958 1.00 92.88 154 ALA A C 1
ATOM 1224 O O . ALA A 1 154 ? 5.733 -0.670 -13.186 1.00 92.88 154 ALA A O 1
ATOM 1225 N N . THR A 1 155 ? 5.700 0.583 -15.062 1.00 92.62 155 THR A N 1
ATOM 1226 C CA . THR A 1 155 ? 4.351 0.205 -15.495 1.00 92.62 155 THR A CA 1
ATOM 1227 C C . THR A 1 155 ? 4.262 -1.298 -15.761 1.00 92.62 155 THR A C 1
ATOM 1229 O O . THR A 1 155 ? 3.390 -1.962 -15.205 1.00 92.62 155 THR A O 1
ATOM 1232 N N . HIS A 1 156 ? 5.216 -1.866 -16.507 1.00 91.06 156 HIS A N 1
ATOM 1233 C CA . HIS A 1 156 ? 5.292 -3.304 -16.771 1.00 91.06 156 HIS A CA 1
ATOM 1234 C C . HIS A 1 156 ? 5.309 -4.136 -15.476 1.00 91.06 156 HIS A C 1
ATOM 1236 O O . HIS A 1 156 ? 4.462 -5.012 -15.293 1.00 91.06 156 HIS A O 1
ATOM 1242 N N . TYR A 1 157 ? 6.219 -3.846 -14.538 1.00 91.81 157 TYR A N 1
ATOM 1243 C CA . TYR A 1 157 ? 6.305 -4.602 -13.280 1.00 91.81 157 TYR A CA 1
ATOM 1244 C C . TYR A 1 157 ? 5.077 -4.415 -12.382 1.00 91.81 157 TYR A C 1
ATOM 1246 O O . TYR A 1 157 ? 4.673 -5.350 -11.683 1.00 91.81 157 TYR A O 1
ATOM 1254 N N . PHE A 1 158 ? 4.448 -3.239 -12.410 1.00 93.44 158 PHE A N 1
ATOM 1255 C CA . PHE A 1 158 ? 3.182 -3.021 -11.721 1.00 93.44 158 PHE A CA 1
ATOM 1256 C C . PHE A 1 158 ? 2.048 -3.857 -12.332 1.00 93.44 158 PHE A C 1
ATOM 1258 O O . PHE A 1 158 ? 1.284 -4.485 -11.600 1.00 93.44 158 PHE A O 1
ATOM 1265 N N . GLN A 1 159 ? 1.959 -3.945 -13.659 1.00 90.19 159 GLN A N 1
ATOM 1266 C CA . GLN A 1 159 ? 0.973 -4.795 -14.328 1.00 90.19 159 GLN A CA 1
ATOM 1267 C C . GLN A 1 159 ? 1.208 -6.285 -14.056 1.00 90.19 159 GLN A C 1
ATOM 1269 O O . GLN A 1 159 ? 0.247 -7.010 -13.794 1.00 90.19 159 GLN A O 1
ATOM 1274 N N . GLU A 1 160 ? 2.465 -6.738 -14.030 1.00 87.81 160 GLU A N 1
ATOM 1275 C CA . GLU A 1 160 ? 2.808 -8.100 -13.600 1.00 87.81 160 GLU A CA 1
ATOM 1276 C C . GLU A 1 160 ? 2.361 -8.362 -12.153 1.00 87.81 160 GLU A C 1
ATOM 1278 O O . GLU A 1 160 ? 1.790 -9.414 -11.852 1.00 87.81 160 GLU A O 1
ATOM 1283 N N . LEU A 1 161 ? 2.519 -7.379 -11.256 1.00 90.62 161 LEU A N 1
ATOM 1284 C CA . LEU A 1 161 ? 2.004 -7.471 -9.891 1.00 90.62 161 LEU A CA 1
ATOM 1285 C C . LEU A 1 161 ? 0.479 -7.621 -9.877 1.00 90.62 161 LEU A C 1
ATOM 1287 O O . LEU A 1 161 ? -0.015 -8.500 -9.166 1.00 90.62 161 LEU A O 1
ATOM 1291 N N . LEU A 1 162 ? -0.253 -6.808 -10.647 1.00 88.31 162 LEU A N 1
ATOM 1292 C CA . LEU A 1 162 ? -1.717 -6.864 -10.740 1.00 88.31 162 LEU A CA 1
ATOM 1293 C C . LEU A 1 162 ? -2.222 -8.205 -11.284 1.00 88.31 162 LEU A C 1
ATOM 1295 O O . LEU A 1 162 ? -3.190 -8.743 -10.748 1.00 88.31 162 LEU A O 1
ATOM 1299 N N . ALA A 1 163 ? -1.549 -8.749 -12.300 1.00 82.75 163 ALA A N 1
ATOM 1300 C CA . ALA A 1 163 ? -1.877 -10.040 -12.901 1.00 82.75 163 ALA A CA 1
ATOM 1301 C C . ALA A 1 163 ? -1.551 -11.233 -11.982 1.00 82.75 163 ALA A C 1
ATOM 1303 O O . ALA A 1 163 ? -2.057 -12.332 -12.190 1.00 82.75 163 ALA A O 1
ATOM 1304 N N . SER A 1 164 ? -0.711 -11.035 -10.962 1.00 82.25 164 SER A N 1
ATOM 1305 C CA . SER A 1 164 ? -0.328 -12.088 -10.023 1.00 82.25 164 SER A CA 1
ATOM 1306 C C . SER A 1 164 ? -1.275 -12.191 -8.811 1.00 82.25 164 SER A C 1
ATOM 1308 O O . SER A 1 164 ? -1.849 -11.189 -8.363 1.00 82.25 164 SER A O 1
ATOM 1310 N N . PRO A 1 165 ? -1.336 -13.359 -8.138 1.00 82.31 165 PRO A N 1
ATOM 1311 C CA . PRO A 1 165 ? -2.006 -13.501 -6.839 1.00 82.31 165 PRO A CA 1
ATOM 1312 C C . PRO A 1 165 ? -1.429 -12.602 -5.728 1.00 82.31 165 PRO A C 1
ATOM 1314 O O . PRO A 1 165 ? -2.015 -12.473 -4.645 1.00 82.31 165 PRO A O 1
ATOM 1317 N N . LEU A 1 166 ? -0.260 -11.989 -5.954 1.00 87.12 166 LEU A N 1
ATOM 1318 C CA . LEU A 1 166 ? 0.420 -11.136 -4.985 1.00 87.12 166 LEU A CA 1
ATOM 1319 C C . LEU A 1 166 ? -0.279 -9.782 -4.807 1.00 87.12 166 LEU A C 1
ATOM 1321 O O . LEU A 1 166 ? -0.179 -9.206 -3.721 1.00 87.12 166 LEU A O 1
ATOM 1325 N N . SER A 1 167 ? -1.045 -9.309 -5.796 1.00 88.75 167 SER A N 1
ATOM 1326 C CA . SER A 1 167 ? -1.784 -8.033 -5.752 1.00 88.75 167 SER A CA 1
ATOM 1327 C C . SER A 1 167 ? -2.709 -7.900 -4.533 1.00 88.75 167 SER A C 1
ATOM 1329 O O . SER A 1 167 ? -2.805 -6.840 -3.913 1.00 88.75 167 SER A O 1
ATOM 1331 N N . THR A 1 168 ? -3.341 -8.994 -4.104 1.00 86.69 168 THR A N 1
ATOM 1332 C CA . THR A 1 168 ? -4.210 -9.017 -2.910 1.00 86.69 168 THR A CA 1
ATOM 1333 C C . THR A 1 168 ? -3.437 -9.237 -1.606 1.00 86.69 168 THR A C 1
ATOM 1335 O O . THR A 1 168 ? -3.948 -9.004 -0.506 1.00 86.69 168 THR A O 1
ATOM 1338 N N . ARG A 1 169 ? -2.190 -9.710 -1.698 1.00 89.94 169 ARG A N 1
ATOM 1339 C CA . ARG A 1 169 ? -1.348 -10.077 -0.551 1.00 89.94 169 ARG A CA 1
ATOM 1340 C C . ARG A 1 169 ? -0.378 -8.972 -0.172 1.00 89.94 169 ARG A C 1
ATOM 1342 O O . ARG A 1 169 ? -0.011 -8.905 1.006 1.00 89.94 169 ARG A O 1
ATOM 1349 N N . ILE A 1 170 ? -0.006 -8.116 -1.117 1.00 93.81 170 ILE A N 1
ATOM 1350 C CA . ILE A 1 170 ? 0.909 -7.002 -0.897 1.00 93.81 170 ILE A CA 1
ATOM 1351 C C . ILE A 1 170 ? 0.306 -5.970 0.047 1.00 93.81 170 ILE A C 1
ATOM 1353 O O . ILE A 1 170 ? -0.900 -5.691 0.035 1.00 93.81 170 ILE A O 1
ATOM 1357 N N . GLY A 1 171 ? 1.137 -5.454 0.937 1.00 92.81 171 GLY A N 1
ATOM 1358 C CA . GLY A 1 171 ? 0.794 -4.395 1.868 1.00 92.81 171 GLY A CA 1
ATOM 1359 C C . GLY A 1 171 ? 2.026 -3.577 2.210 1.00 92.81 171 GLY A C 1
ATOM 1360 O O . GLY A 1 171 ? 3.155 -4.006 1.978 1.00 92.81 171 GLY A O 1
ATOM 1361 N N . LYS A 1 172 ? 1.790 -2.407 2.791 1.00 94.06 172 LYS A N 1
ATOM 1362 C CA . LYS A 1 172 ? 2.830 -1.512 3.286 1.00 94.06 172 LYS A CA 1
ATOM 1363 C C . LYS A 1 172 ? 2.715 -1.395 4.794 1.00 94.06 172 LYS A C 1
ATOM 1365 O O . LYS A 1 172 ? 1.608 -1.360 5.332 1.00 94.06 172 LYS A O 1
ATOM 1370 N N . CYS A 1 173 ? 3.852 -1.404 5.481 1.00 92.25 173 CYS A N 1
ATOM 1371 C CA . CYS A 1 173 ? 3.880 -1.286 6.929 1.00 92.25 173 CYS A CA 1
ATOM 1372 C C . CYS A 1 173 ? 3.372 0.099 7.352 1.00 92.25 173 CYS A C 1
ATOM 1374 O O . CYS A 1 173 ? 3.935 1.112 6.948 1.00 92.25 173 CYS A O 1
ATOM 1376 N N . THR A 1 174 ? 2.338 0.143 8.190 1.00 90.00 174 THR A N 1
ATOM 1377 C CA . THR A 1 174 ? 1.753 1.385 8.716 1.00 90.00 174 THR A CA 1
ATOM 1378 C C . THR A 1 174 ? 2.669 2.085 9.721 1.00 90.00 174 THR A C 1
ATOM 1380 O O . THR A 1 174 ? 2.519 3.282 9.934 1.00 90.00 174 THR A O 1
ATOM 1383 N N . ASN A 1 175 ? 3.645 1.376 10.303 1.00 87.94 175 ASN A N 1
ATOM 1384 C CA . ASN A 1 175 ? 4.641 1.993 11.176 1.00 87.94 175 ASN A CA 1
ATOM 1385 C C . ASN A 1 175 ? 5.428 3.082 10.401 1.00 87.94 175 ASN A C 1
ATOM 1387 O O . ASN A 1 175 ? 6.137 2.721 9.450 1.00 87.94 175 ASN A O 1
ATOM 1391 N N . PRO A 1 176 ? 5.358 4.368 10.813 1.00 87.12 176 PRO A N 1
ATOM 1392 C CA . PRO A 1 176 ? 5.978 5.492 10.107 1.00 87.12 176 PRO A CA 1
ATOM 1393 C C . PRO A 1 176 ? 7.490 5.379 9.918 1.00 87.12 176 PRO A C 1
ATOM 1395 O O . PRO A 1 176 ? 8.006 5.922 8.945 1.00 87.12 176 PRO A O 1
ATOM 1398 N N . THR A 1 177 ? 8.189 4.671 10.811 1.00 88.88 177 THR A N 1
ATOM 1399 C CA . THR A 1 177 ? 9.642 4.463 10.707 1.00 88.88 177 THR A CA 1
ATOM 1400 C C . THR A 1 177 ? 10.008 3.292 9.804 1.00 88.88 177 THR A C 1
ATOM 1402 O O . THR A 1 177 ? 11.103 3.252 9.259 1.00 88.88 177 THR A O 1
ATOM 1405 N N . CYS A 1 178 ? 9.100 2.328 9.627 1.00 90.38 178 CYS A N 1
ATOM 1406 C CA . CYS A 1 178 ? 9.364 1.153 8.810 1.00 90.38 178 CYS A CA 1
ATOM 1407 C C . CYS A 1 178 ? 8.964 1.385 7.357 1.00 90.38 178 CYS A C 1
ATOM 1409 O O . CYS A 1 178 ? 9.797 1.202 6.480 1.00 90.38 178 CYS A O 1
ATOM 1411 N N . LYS A 1 179 ? 7.688 1.713 7.094 1.00 90.75 179 LYS A N 1
ATOM 1412 C CA . LYS A 1 179 ? 7.088 1.913 5.754 1.00 90.75 179 LYS A CA 1
ATOM 1413 C C . LYS A 1 179 ? 7.423 0.864 4.671 1.00 90.75 179 LYS A C 1
ATOM 1415 O O . LYS A 1 179 ? 7.073 1.065 3.513 1.00 90.75 179 LYS A O 1
ATOM 1420 N N . ARG A 1 180 ? 8.037 -0.269 5.030 1.00 94.00 180 ARG A N 1
ATOM 1421 C CA . ARG A 1 180 ? 8.440 -1.328 4.097 1.00 94.00 180 ARG A CA 1
ATOM 1422 C C . ARG A 1 180 ? 7.231 -2.036 3.502 1.00 94.00 180 ARG A C 1
ATOM 1424 O O . ARG A 1 180 ? 6.235 -2.283 4.194 1.00 94.00 180 ARG A O 1
ATOM 1431 N N . TYR A 1 181 ? 7.360 -2.418 2.243 1.00 95.50 181 TYR A N 1
ATOM 1432 C CA . TYR A 1 181 ? 6.431 -3.291 1.546 1.00 95.50 181 TYR A CA 1
ATOM 1433 C C . TYR A 1 181 ? 6.663 -4.736 1.974 1.00 95.50 181 TYR A C 1
ATOM 1435 O O . TYR A 1 181 ? 7.791 -5.168 2.207 1.00 95.50 181 TYR A O 1
ATOM 1443 N N . PHE A 1 182 ? 5.588 -5.499 2.105 1.00 94.06 182 PHE A N 1
ATOM 1444 C CA . PHE A 1 182 ? 5.660 -6.901 2.483 1.00 94.06 182 PHE A CA 1
ATOM 1445 C C . PHE A 1 182 ? 4.501 -7.690 1.886 1.00 94.06 182 PHE A C 1
ATOM 1447 O O . PHE A 1 182 ? 3.441 -7.151 1.562 1.00 94.06 182 PHE A O 1
ATOM 1454 N N . LEU A 1 183 ? 4.680 -9.005 1.811 1.00 91.81 183 LEU A N 1
ATOM 1455 C CA . LEU A 1 183 ? 3.633 -9.921 1.388 1.00 91.81 183 LEU A CA 1
ATOM 1456 C C . LEU A 1 183 ? 3.058 -10.675 2.574 1.00 91.81 183 LEU A C 1
ATOM 1458 O O . LEU A 1 183 ? 3.762 -11.273 3.391 1.00 91.81 183 LEU A O 1
ATOM 1462 N N . ARG A 1 184 ? 1.731 -10.693 2.653 1.00 87.75 184 ARG A N 1
ATOM 1463 C CA . ARG A 1 184 ? 1.028 -11.526 3.624 1.00 87.75 184 ARG A CA 1
ATOM 1464 C C . ARG A 1 184 ? 1.174 -12.998 3.229 1.00 87.75 184 ARG A C 1
ATOM 1466 O O . ARG A 1 184 ? 1.107 -13.356 2.051 1.00 87.75 184 ARG A O 1
ATOM 1473 N N . LYS A 1 185 ? 1.314 -13.876 4.229 1.00 84.50 185 LYS A N 1
ATOM 1474 C CA . LYS A 1 185 ? 1.374 -15.337 4.015 1.00 84.50 185 LYS A CA 1
ATOM 1475 C C . LYS A 1 185 ? 0.127 -15.874 3.304 1.00 84.50 185 LYS A C 1
ATOM 1477 O O . LYS A 1 185 ? 0.229 -16.808 2.525 1.00 84.50 185 LYS A O 1
ATOM 1482 N N . ARG A 1 186 ? -1.037 -15.284 3.584 1.00 81.75 186 ARG A N 1
ATOM 1483 C CA . ARG A 1 186 ? -2.334 -15.638 2.996 1.00 81.75 186 ARG A CA 1
ATOM 1484 C C . ARG A 1 186 ? -3.100 -14.367 2.651 1.00 81.75 186 ARG A C 1
ATOM 1486 O O . ARG A 1 186 ? -2.923 -13.347 3.326 1.00 81.75 186 ARG A O 1
ATOM 1493 N N . GLN A 1 187 ? -3.971 -14.450 1.651 1.00 80.81 187 GLN A N 1
ATOM 1494 C CA . GLN A 1 187 ? -4.959 -13.410 1.392 1.00 80.81 187 GLN A CA 1
ATOM 1495 C C . GLN A 1 187 ? -5.870 -13.261 2.617 1.00 80.81 187 GLN A C 1
ATOM 1497 O O . GLN A 1 187 ? -6.298 -14.244 3.229 1.00 80.81 187 GLN A O 1
ATOM 1502 N N . ARG A 1 188 ? -6.132 -12.016 3.016 1.00 79.38 188 ARG A N 1
ATOM 1503 C CA . ARG A 1 188 ? -7.056 -11.729 4.114 1.00 79.38 188 ARG A CA 1
ATOM 1504 C C . ARG A 1 188 ? -8.479 -11.775 3.572 1.00 79.38 188 ARG A C 1
ATOM 1506 O O . ARG A 1 188 ? -8.794 -11.053 2.637 1.00 79.38 188 ARG A O 1
ATOM 1513 N N . LYS A 1 189 ? -9.319 -12.614 4.182 1.00 78.19 189 LYS A N 1
ATOM 1514 C CA . LYS A 1 189 ? -10.762 -12.672 3.895 1.00 78.19 189 LYS A CA 1
ATOM 1515 C C . LYS A 1 189 ? -11.545 -11.555 4.589 1.00 78.19 189 LYS A C 1
ATOM 1517 O O . LYS A 1 189 ? -12.646 -11.227 4.181 1.00 78.19 189 LYS A O 1
ATOM 1522 N N . THR A 1 190 ? -10.981 -10.996 5.657 1.00 83.19 190 THR A N 1
ATOM 1523 C CA . THR A 1 190 ? -11.615 -9.975 6.491 1.00 83.19 190 THR A CA 1
ATOM 1524 C C . THR A 1 190 ? -10.966 -8.619 6.275 1.00 83.19 190 THR A C 1
ATOM 1526 O O . THR A 1 190 ? -9.748 -8.541 6.086 1.00 83.19 190 THR A O 1
ATOM 1529 N N . ALA A 1 191 ? -11.763 -7.566 6.428 1.00 86.44 191 ALA A N 1
ATOM 1530 C CA . ALA A 1 191 ? -11.281 -6.197 6.457 1.00 86.44 191 ALA A CA 1
ATOM 1531 C C . ALA A 1 191 ? -10.205 -6.000 7.542 1.00 86.44 191 ALA A C 1
ATOM 1533 O O . ALA A 1 191 ? -10.307 -6.502 8.669 1.00 86.44 191 ALA A O 1
ATOM 1534 N N . ILE A 1 192 ? -9.150 -5.278 7.191 1.00 84.94 192 ILE A N 1
ATOM 1535 C CA . ILE A 1 192 ? -8.018 -4.964 8.049 1.00 84.94 192 ILE A CA 1
ATOM 1536 C C . ILE A 1 192 ? -8.290 -3.604 8.677 1.00 84.94 192 ILE A C 1
ATOM 1538 O O . ILE A 1 192 ? -8.121 -2.546 8.075 1.00 84.94 192 ILE A O 1
ATOM 1542 N N . LYS A 1 193 ? -8.723 -3.643 9.933 1.00 80.00 193 LYS A N 1
ATOM 1543 C CA . LYS A 1 193 ? -8.908 -2.439 10.736 1.00 80.00 193 LYS A CA 1
ATOM 1544 C C . LYS A 1 193 ? -7.537 -1.953 11.212 1.00 80.00 193 LYS A C 1
ATOM 1546 O O . LYS A 1 193 ? -6.804 -2.740 11.815 1.00 80.00 193 LYS A O 1
ATOM 1551 N N . ARG A 1 194 ? -7.259 -0.652 11.046 1.00 74.38 194 ARG A N 1
ATOM 1552 C CA . ARG A 1 194 ? -6.080 0.047 11.608 1.00 74.38 194 ARG A CA 1
ATOM 1553 C C . ARG A 1 194 ? -4.749 -0.307 10.930 1.00 74.38 194 ARG A C 1
ATOM 1555 O O . ARG A 1 194 ? -3.717 -0.367 11.590 1.00 74.38 194 ARG A O 1
ATOM 1562 N N . GLY A 1 195 ? -4.788 -0.534 9.620 1.00 80.69 195 GLY A N 1
ATOM 1563 C CA . GLY A 1 195 ? -3.588 -0.714 8.813 1.00 80.69 195 GLY A CA 1
ATOM 1564 C C . GLY A 1 195 ? -2.876 -2.055 9.004 1.00 80.69 195 GLY A C 1
ATOM 1565 O O . GLY A 1 195 ? -3.323 -2.972 9.700 1.00 80.69 195 GLY A O 1
ATOM 1566 N N . SER A 1 196 ? -1.747 -2.175 8.321 1.00 85.19 196 SER A N 1
ATOM 1567 C CA . SER A 1 196 ? -1.045 -3.426 8.083 1.00 85.19 196 SER A CA 1
ATOM 1568 C C . SER A 1 196 ? 0.392 -3.314 8.582 1.00 85.19 196 SER A C 1
ATOM 1570 O O . SER A 1 196 ? 1.083 -2.354 8.279 1.00 85.19 196 SER A O 1
ATOM 1572 N N . TYR A 1 197 ? 0.873 -4.300 9.342 1.00 88.19 197 TYR A N 1
ATOM 1573 C CA . TYR A 1 197 ? 2.227 -4.287 9.911 1.00 88.19 197 TYR A CA 1
ATOM 1574 C C . TYR A 1 197 ? 3.031 -5.465 9.375 1.00 88.19 197 TYR A C 1
ATOM 1576 O O . TYR A 1 197 ? 2.516 -6.586 9.296 1.00 88.19 197 TYR A O 1
ATOM 1584 N N . CYS A 1 198 ? 4.294 -5.211 9.032 1.00 88.94 198 CYS A N 1
ATOM 1585 C CA . CYS A 1 198 ? 5.222 -6.256 8.621 1.00 88.94 198 CYS A CA 1
ATOM 1586 C C . CYS A 1 198 ? 5.568 -7.183 9.803 1.00 88.94 198 CYS A C 1
ATOM 1588 O O . CYS A 1 198 ? 5.259 -6.888 10.962 1.00 88.94 198 CYS A O 1
ATOM 1590 N 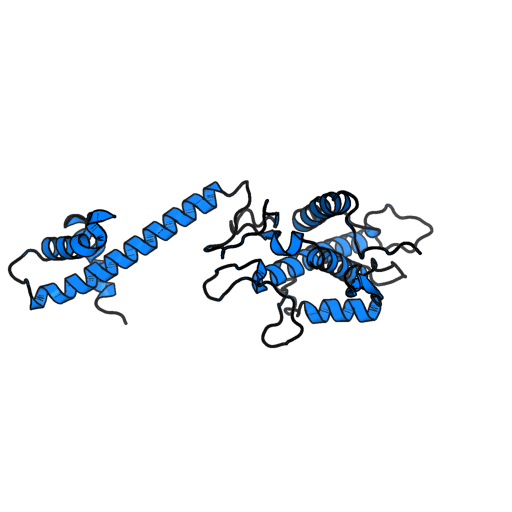N . GLY A 1 199 ? 6.232 -8.308 9.518 1.00 85.38 199 GLY A N 1
ATOM 1591 C CA . GLY A 1 199 ? 6.646 -9.272 10.545 1.00 85.38 199 GLY A CA 1
ATOM 1592 C C . GLY A 1 199 ? 7.468 -8.633 11.670 1.00 85.38 199 GLY A C 1
ATOM 1593 O O . GLY A 1 199 ? 7.190 -8.890 12.840 1.00 85.38 199 GLY A O 1
ATOM 1594 N N . SER A 1 200 ? 8.386 -7.730 11.319 1.00 86.38 200 SER A N 1
ATOM 1595 C CA . SER A 1 200 ? 9.277 -7.039 12.258 1.00 86.38 200 SER A CA 1
ATOM 1596 C C . SER A 1 200 ? 8.560 -6.004 13.134 1.00 86.38 200 SER A C 1
ATOM 1598 O O . SER A 1 200 ? 8.950 -5.784 14.273 1.00 86.38 200 SER A O 1
ATOM 1600 N N . CYS A 1 201 ? 7.474 -5.391 12.648 1.00 86.38 201 CYS A N 1
ATOM 1601 C CA . CYS A 1 201 ? 6.706 -4.377 13.389 1.00 86.38 201 CYS A CA 1
ATOM 1602 C C . CYS A 1 201 ? 5.416 -4.924 14.017 1.00 86.38 201 CYS A C 1
ATOM 1604 O O . CYS A 1 201 ? 4.584 -4.156 14.503 1.00 86.38 201 CYS A O 1
ATOM 1606 N N . LYS A 1 202 ? 5.216 -6.247 14.018 1.00 76.25 202 LYS A N 1
ATOM 1607 C CA . LYS A 1 202 ? 3.974 -6.874 14.495 1.00 76.25 202 LYS A CA 1
ATOM 1608 C C . LYS A 1 202 ? 3.661 -6.539 15.959 1.00 76.25 202 LYS A C 1
ATOM 1610 O O . LYS A 1 202 ? 2.489 -6.369 16.297 1.00 76.25 202 LYS A O 1
ATOM 1615 N N . LEU A 1 203 ? 4.687 -6.441 16.808 1.00 76.94 203 LEU A N 1
ATOM 1616 C CA . LEU A 1 203 ? 4.541 -6.090 18.226 1.00 76.94 203 LEU A CA 1
ATOM 1617 C C . LEU A 1 203 ? 4.128 -4.626 18.411 1.00 76.94 203 LEU A C 1
ATOM 1619 O O . LEU A 1 203 ? 3.214 -4.355 19.186 1.00 76.94 203 LEU A O 1
ATOM 1623 N N . VAL A 1 204 ? 4.710 -3.713 17.627 1.00 77.75 204 VAL A N 1
ATOM 1624 C CA . VAL A 1 204 ? 4.341 -2.286 17.608 1.00 77.75 204 VAL A CA 1
ATOM 1625 C C . VAL A 1 204 ? 2.871 -2.124 17.227 1.00 77.75 204 VAL A C 1
ATOM 1627 O O . VAL A 1 204 ? 2.104 -1.519 17.970 1.00 77.75 204 VAL A O 1
ATOM 1630 N N . GLY A 1 205 ? 2.430 -2.779 16.148 1.00 69.75 205 GLY A N 1
ATOM 1631 C CA . GLY A 1 205 ? 1.014 -2.775 15.770 1.00 69.75 205 GLY A CA 1
ATOM 1632 C C . GLY A 1 205 ? 0.104 -3.443 16.806 1.00 69.75 205 GLY A C 1
ATOM 1633 O O . GLY A 1 205 ? -1.069 -3.100 16.938 1.00 69.75 205 GLY A O 1
ATOM 1634 N N . GLY A 1 206 ? 0.615 -4.404 17.581 1.00 71.25 206 GLY A N 1
ATOM 1635 C CA . GLY A 1 206 ? -0.064 -4.928 18.768 1.00 71.25 206 GLY A CA 1
ATOM 1636 C C . GLY A 1 206 ? -0.284 -3.848 19.827 1.00 71.25 206 GLY A C 1
ATOM 1637 O O . GLY A 1 206 ? -1.423 -3.610 20.225 1.00 71.25 206 GLY A O 1
ATOM 1638 N N . ALA A 1 207 ? 0.787 -3.166 20.231 1.00 73.88 207 ALA A N 1
ATOM 1639 C CA . ALA A 1 207 ? 0.755 -2.118 21.246 1.00 73.88 207 ALA A CA 1
ATOM 1640 C C . ALA A 1 207 ? -0.145 -0.938 20.845 1.00 73.88 207 ALA A C 1
ATOM 1642 O O . ALA A 1 207 ? -0.979 -0.507 21.644 1.00 73.88 207 ALA A O 1
ATOM 1643 N N . GLU A 1 208 ? -0.056 -0.465 19.599 1.00 77.00 208 GLU A N 1
ATOM 1644 C CA . GLU A 1 208 ? -0.913 0.609 19.081 1.00 77.00 208 GLU A CA 1
ATOM 1645 C C . GLU A 1 208 ? -2.392 0.210 19.081 1.00 77.00 208 GLU A C 1
ATOM 1647 O O . GLU A 1 208 ? -3.248 0.995 19.494 1.00 77.00 208 GLU A O 1
ATOM 1652 N N . ARG A 1 209 ? -2.716 -1.038 18.708 1.00 72.75 209 ARG A N 1
ATOM 1653 C CA . ARG A 1 209 ? -4.098 -1.539 18.777 1.00 72.75 209 ARG A CA 1
ATOM 1654 C C . ARG A 1 209 ? -4.627 -1.567 20.205 1.00 72.75 209 ARG A C 1
ATOM 1656 O O . ARG A 1 209 ? -5.780 -1.182 20.409 1.00 72.75 209 ARG A O 1
ATOM 1663 N N . THR A 1 210 ? -3.808 -1.988 21.166 1.00 78.81 210 THR A N 1
ATOM 1664 C CA . THR A 1 210 ? -4.161 -1.979 22.590 1.00 78.81 210 THR A CA 1
ATOM 1665 C C . THR A 1 210 ? -4.369 -0.551 23.086 1.00 78.81 210 THR A C 1
ATOM 1667 O O . THR A 1 210 ? -5.392 -0.272 23.708 1.00 78.81 210 THR A O 1
ATOM 1670 N N . ARG A 1 211 ? -3.456 0.375 22.762 1.00 82.00 211 ARG A N 1
ATOM 1671 C CA . ARG A 1 211 ? -3.559 1.794 23.135 1.00 82.00 211 ARG A CA 1
ATOM 1672 C C . ARG A 1 211 ? -4.830 2.430 22.575 1.00 82.00 211 ARG A C 1
ATOM 1674 O O . ARG A 1 211 ? -5.598 3.001 23.337 1.00 82.00 211 ARG A O 1
ATOM 1681 N N . ALA A 1 212 ? -5.100 2.260 21.282 1.00 78.31 212 ALA A N 1
ATOM 1682 C CA . ALA A 1 212 ? -6.306 2.785 20.643 1.00 78.31 212 ALA A CA 1
ATOM 1683 C C . ALA A 1 212 ? -7.594 2.167 21.216 1.00 78.31 212 ALA A C 1
ATOM 1685 O O . ALA A 1 212 ? -8.604 2.851 21.353 1.00 78.31 212 ALA A O 1
ATOM 1686 N N . SER A 1 213 ? -7.571 0.875 21.569 1.00 81.88 213 SER A N 1
ATOM 1687 C CA . SER A 1 213 ? -8.711 0.225 22.225 1.00 81.88 213 SER A CA 1
ATOM 1688 C C . SER A 1 213 ? -8.975 0.803 23.614 1.00 81.88 213 SER A C 1
ATOM 1690 O O . SER A 1 213 ? -10.129 1.042 23.956 1.00 81.88 213 SER A O 1
ATOM 1692 N N . ARG A 1 214 ? -7.917 1.043 24.399 1.00 84.94 214 ARG A N 1
ATOM 1693 C CA . ARG A 1 214 ? -8.016 1.676 25.721 1.00 84.94 214 ARG A CA 1
ATOM 1694 C C . ARG A 1 214 ? -8.527 3.107 25.616 1.00 84.94 214 ARG A C 1
ATOM 1696 O O . ARG A 1 214 ? -9.376 3.490 26.407 1.00 84.94 214 ARG A O 1
ATOM 1703 N N . GLU A 1 215 ? -8.062 3.862 24.624 1.00 86.75 215 GLU A N 1
ATOM 1704 C CA . GLU A 1 215 ? -8.513 5.237 24.401 1.00 86.75 215 GLU A CA 1
ATOM 1705 C C . GLU A 1 215 ? -9.995 5.292 24.014 1.00 86.75 215 GLU A C 1
ATOM 1707 O O . GLU A 1 215 ? -10.749 6.060 24.600 1.00 86.75 215 GLU A O 1
ATOM 1712 N N . ARG A 1 216 ? -10.455 4.423 23.100 1.00 84.88 216 ARG A N 1
ATOM 1713 C CA . ARG A 1 216 ? -11.884 4.337 22.759 1.00 84.88 216 ARG A CA 1
ATOM 1714 C C . ARG A 1 216 ? -12.729 3.966 23.977 1.00 84.88 216 ARG A C 1
ATOM 1716 O O . ARG A 1 216 ? -13.732 4.623 24.227 1.00 84.88 216 ARG A O 1
ATOM 1723 N N . LEU A 1 217 ? -12.314 2.952 24.738 1.00 87.00 217 LEU A N 1
ATOM 1724 C CA . LEU A 1 217 ? -13.022 2.557 25.956 1.00 87.00 217 LEU A CA 1
ATOM 1725 C C . LEU A 1 217 ? -13.087 3.724 26.950 1.00 87.00 217 LEU A C 1
ATOM 1727 O O . LEU A 1 217 ? -14.149 4.018 27.488 1.00 87.00 217 LEU A O 1
ATOM 1731 N N . LYS A 1 218 ? -11.975 4.446 27.135 1.00 88.88 218 LYS A N 1
ATOM 1732 C CA . LYS A 1 218 ? -11.932 5.652 27.965 1.00 88.88 218 LYS A CA 1
ATOM 1733 C C . LYS A 1 218 ? -12.919 6.710 27.465 1.00 88.88 218 LYS A C 1
ATOM 1735 O O . LYS A 1 218 ? -13.655 7.261 28.275 1.00 88.88 218 LYS A O 1
ATOM 1740 N N . GLN A 1 219 ? -12.982 6.972 26.160 1.00 89.44 219 GLN A N 1
ATOM 1741 C CA . GLN A 1 219 ? -13.938 7.921 25.579 1.00 89.44 219 GLN A CA 1
ATOM 1742 C C . GLN A 1 219 ? -15.396 7.489 25.785 1.00 89.44 219 GLN A C 1
ATOM 1744 O O . GLN A 1 219 ? -16.229 8.311 26.157 1.00 89.44 219 GLN A O 1
ATOM 1749 N N . GLU A 1 220 ? -15.716 6.210 25.588 1.00 90.12 220 GLU A N 1
ATOM 1750 C CA . GLU A 1 220 ? -17.057 5.664 25.836 1.00 90.12 220 GLU A CA 1
ATOM 1751 C C . GLU A 1 220 ? -17.454 5.797 27.314 1.00 90.12 220 GLU A C 1
ATOM 1753 O O . GLU A 1 220 ? -18.561 6.242 27.624 1.00 90.12 220 GLU A O 1
ATOM 1758 N N . MET A 1 221 ? -16.524 5.509 28.227 1.00 91.06 221 MET A N 1
ATOM 1759 C CA . MET A 1 221 ? -16.721 5.694 29.664 1.00 91.06 221 MET A CA 1
ATOM 1760 C C . MET A 1 221 ? -16.911 7.167 30.037 1.00 91.06 221 MET A C 1
ATOM 1762 O O . MET A 1 221 ? -17.789 7.470 30.838 1.00 91.06 221 MET A O 1
ATOM 1766 N N . LEU A 1 222 ? -16.142 8.088 29.444 1.00 92.38 222 LEU A N 1
ATOM 1767 C CA . LEU A 1 222 ? -16.305 9.532 29.654 1.00 92.38 222 LEU A CA 1
ATOM 1768 C C . LEU A 1 222 ? -17.672 10.024 29.165 1.00 92.38 222 LEU A C 1
ATOM 1770 O O . LEU A 1 222 ? -18.324 10.785 29.871 1.00 92.38 222 LEU A O 1
ATOM 1774 N N . ARG A 1 223 ? -18.154 9.544 28.012 1.00 90.75 223 ARG A N 1
ATOM 1775 C CA . ARG A 1 223 ? -19.498 9.874 27.501 1.00 90.75 223 ARG A CA 1
ATOM 1776 C C . ARG A 1 223 ? -20.605 9.359 28.420 1.00 90.75 223 ARG A C 1
ATOM 1778 O O . AR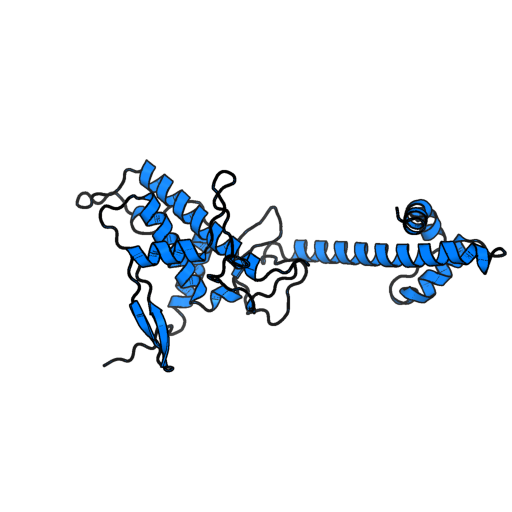G A 1 223 ? -21.550 10.090 28.715 1.00 90.75 223 ARG A O 1
ATOM 1785 N N . ALA A 1 224 ? -20.488 8.121 28.900 1.00 90.50 224 ALA A N 1
ATOM 1786 C CA . ALA A 1 224 ? -21.435 7.565 29.864 1.00 90.50 224 ALA A CA 1
ATOM 1787 C C . ALA A 1 224 ? -21.395 8.323 31.199 1.00 90.50 224 ALA A C 1
ATOM 1789 O O . ALA A 1 224 ? -22.444 8.620 31.772 1.00 90.50 224 ALA A O 1
ATOM 1790 N N . ALA A 1 225 ? -20.198 8.696 31.656 1.00 91.75 225 ALA A N 1
ATOM 1791 C CA . ALA A 1 225 ? -20.010 9.512 32.845 1.00 91.75 225 ALA A CA 1
ATOM 1792 C C . ALA A 1 225 ? -20.617 10.911 32.678 1.00 91.75 225 ALA A C 1
ATOM 1794 O O . ALA A 1 225 ? -21.257 11.382 33.606 1.00 91.75 225 ALA A O 1
ATOM 1795 N N . ALA A 1 226 ? -20.493 11.546 31.510 1.00 91.56 226 ALA A N 1
ATOM 1796 C CA . ALA A 1 226 ? -21.080 12.857 31.218 1.00 91.56 226 ALA A CA 1
ATOM 1797 C C . ALA A 1 226 ? -22.612 12.816 31.182 1.00 91.56 226 ALA A C 1
ATOM 1799 O O . ALA A 1 226 ? -23.285 13.674 31.757 1.00 91.56 226 ALA A O 1
ATOM 1800 N N . LYS A 1 227 ? -23.192 11.775 30.570 1.00 90.94 227 LYS A N 1
ATOM 1801 C CA . LYS A 1 227 ? -24.643 11.539 30.621 1.00 90.94 227 LYS A CA 1
ATOM 1802 C C . LYS A 1 227 ? -25.123 11.420 32.069 1.00 90.94 227 LYS A C 1
ATOM 1804 O O . LYS A 1 227 ? -26.044 12.123 32.475 1.00 90.94 227 LYS A O 1
ATOM 1809 N N . ALA A 1 228 ? -24.442 10.592 32.855 1.00 90.38 228 ALA A N 1
ATOM 1810 C CA . ALA A 1 228 ? -24.710 10.440 34.273 1.00 90.38 228 ALA A CA 1
ATOM 1811 C C . ALA A 1 228 ? -24.546 11.791 35.019 1.00 90.38 228 ALA A C 1
ATOM 1813 O O . ALA A 1 228 ? -25.424 12.222 35.766 1.00 90.38 228 ALA A O 1
ATOM 1814 N N . TRP A 1 229 ? -23.466 12.523 34.767 1.00 89.88 229 TRP A N 1
ATOM 1815 C CA . TRP A 1 229 ? -23.177 13.798 35.420 1.00 89.88 229 TRP A CA 1
ATOM 1816 C C . TRP A 1 229 ? -24.324 14.807 35.270 1.00 89.88 229 TRP A C 1
ATOM 1818 O O . TRP A 1 229 ? -24.680 15.464 36.253 1.00 89.88 229 TRP A O 1
ATOM 1828 N N . ARG A 1 230 ? -24.954 14.877 34.087 1.00 86.81 230 ARG A N 1
ATOM 1829 C CA . ARG A 1 230 ? -26.150 15.702 33.829 1.00 86.81 230 ARG A CA 1
ATOM 1830 C C . ARG A 1 230 ? -27.392 15.205 34.576 1.00 86.81 230 ARG A C 1
ATOM 1832 O O . ARG A 1 230 ? -28.097 16.001 35.189 1.00 86.81 230 ARG A O 1
ATOM 1839 N N . GLU A 1 231 ? -27.636 13.897 34.586 1.00 87.06 231 GLU A N 1
ATOM 1840 C CA . GLU A 1 231 ? -28.808 13.289 35.239 1.00 87.06 231 GLU A CA 1
ATOM 1841 C C . GLU A 1 231 ? -28.776 13.349 36.779 1.00 87.06 231 GLU A C 1
ATOM 1843 O O . GLU A 1 231 ? -29.822 13.279 37.430 1.00 87.06 231 GLU A O 1
ATOM 1848 N N . TRP A 1 232 ? -27.601 13.513 37.392 1.00 85.69 232 TRP A N 1
ATOM 1849 C CA . TRP A 1 232 ? -27.487 13.584 38.852 1.00 85.69 232 TRP A CA 1
ATOM 1850 C C . TRP A 1 232 ? -28.315 14.730 39.460 1.00 85.69 232 TRP A C 1
ATOM 1852 O O . TRP A 1 232 ? -28.990 14.543 40.477 1.00 85.69 232 TRP A O 1
ATOM 1862 N N . GLY A 1 233 ? -28.313 15.901 38.810 1.00 71.00 233 GLY A N 1
ATOM 1863 C CA . GLY A 1 233 ? -29.005 17.098 39.295 1.00 71.00 233 GLY A CA 1
ATOM 1864 C C . GLY A 1 233 ? -30.530 16.964 39.332 1.00 71.00 233 GLY A C 1
ATOM 1865 O O . GLY A 1 233 ? -31.168 17.640 40.138 1.00 71.00 233 GLY A O 1
ATOM 1866 N N . THR A 1 234 ? -31.099 16.077 38.511 1.00 71.75 234 THR A N 1
ATOM 1867 C CA . THR A 1 234 ? -32.546 15.838 38.415 1.00 71.75 234 THR A CA 1
ATOM 1868 C C . THR A 1 234 ? -33.012 14.642 39.242 1.00 71.75 234 THR A C 1
ATOM 1870 O O . THR A 1 234 ? -34.156 14.632 39.685 1.00 71.75 234 THR A O 1
ATOM 1873 N N . ARG A 1 235 ? -32.152 13.639 39.482 1.00 72.81 235 ARG A N 1
ATOM 1874 C CA . ARG A 1 235 ? -32.572 12.348 40.064 1.00 72.81 235 ARG A CA 1
ATOM 1875 C C . ARG A 1 235 ? -31.916 11.969 41.392 1.00 72.81 235 ARG A C 1
ATOM 1877 O O . ARG A 1 235 ? -32.409 11.053 42.042 1.00 72.81 235 ARG A O 1
ATOM 1884 N N . ALA A 1 236 ? -30.810 12.603 41.802 1.00 67.38 236 ALA A N 1
ATOM 1885 C CA . ALA A 1 236 ? -29.978 12.046 42.878 1.00 67.38 236 ALA A CA 1
ATOM 1886 C C . ALA A 1 236 ? -29.192 13.056 43.739 1.00 67.38 236 ALA A C 1
ATOM 1888 O O . ALA A 1 236 ? -28.173 12.695 44.333 1.00 67.38 236 ALA A O 1
ATOM 1889 N N . ARG A 1 237 ? -29.693 14.293 43.889 1.00 69.62 237 ARG A N 1
ATOM 1890 C CA . ARG A 1 237 ? -29.052 15.390 44.656 1.00 69.62 237 ARG A CA 1
ATOM 1891 C C . ARG A 1 237 ? -28.609 15.051 46.091 1.00 69.62 237 ARG A C 1
ATOM 1893 O O . ARG A 1 237 ? -27.772 15.760 46.633 1.00 69.62 237 ARG A O 1
ATOM 1900 N N . ARG A 1 238 ? -29.158 14.002 46.719 1.00 73.25 238 ARG A N 1
ATOM 1901 C CA . ARG A 1 238 ? -28.821 13.582 48.098 1.00 73.25 238 ARG A CA 1
ATOM 1902 C C . ARG A 1 238 ? -27.605 12.651 48.200 1.00 73.25 238 ARG A C 1
ATOM 1904 O O . ARG A 1 238 ? -27.163 12.365 49.304 1.00 73.25 238 ARG A O 1
ATOM 1911 N N . THR A 1 239 ? -27.083 12.156 47.080 1.00 79.44 239 THR A N 1
ATOM 1912 C CA . THR A 1 239 ? -25.901 11.275 47.046 1.00 79.44 239 THR A CA 1
ATOM 1913 C C . THR A 1 239 ? -24.701 12.000 46.470 1.00 79.44 239 THR A C 1
ATOM 1915 O O . THR A 1 239 ? -24.874 12.798 45.553 1.00 79.44 239 THR A O 1
ATOM 1918 N N . ASP A 1 240 ? -23.495 11.690 46.953 1.00 88.38 240 ASP A N 1
ATOM 1919 C CA . ASP A 1 240 ? -22.265 12.223 46.366 1.00 88.38 240 ASP A CA 1
ATOM 1920 C C . ASP A 1 240 ? -22.235 11.977 44.848 1.00 88.38 240 ASP A C 1
ATOM 1922 O O . ASP A 1 240 ? -22.477 10.863 44.364 1.00 88.38 240 ASP A O 1
ATOM 1926 N N . ARG A 1 241 ? -21.972 13.045 44.090 1.00 87.12 241 ARG A N 1
ATOM 1927 C CA . ARG A 1 241 ? -22.072 13.040 42.628 1.00 87.12 241 ARG A CA 1
ATOM 1928 C C . ARG A 1 241 ? -21.086 12.065 41.998 1.00 87.12 241 ARG A C 1
ATOM 1930 O O . ARG A 1 241 ? -21.455 11.349 41.069 1.00 87.12 241 ARG A O 1
ATOM 1937 N N . ALA A 1 242 ? -19.863 11.990 42.517 1.00 89.06 242 ALA A N 1
ATOM 1938 C CA . ALA A 1 242 ? -18.838 11.097 41.991 1.00 89.06 242 ALA A CA 1
ATOM 1939 C C . ALA A 1 242 ? -19.173 9.627 42.276 1.00 89.06 242 ALA A C 1
ATOM 1941 O O . ALA A 1 242 ? -19.003 8.778 41.398 1.00 89.06 242 ALA A O 1
ATOM 1942 N N . VAL A 1 243 ? -19.716 9.326 43.461 1.00 90.94 243 VAL A N 1
ATOM 1943 C CA . VAL A 1 243 ? -20.221 7.987 43.808 1.00 90.94 243 VAL A CA 1
ATOM 1944 C C . VAL A 1 243 ? -21.370 7.573 42.891 1.00 90.94 243 VAL A C 1
ATOM 1946 O O . VAL A 1 243 ? -21.375 6.457 42.363 1.00 90.94 243 VAL A O 1
ATOM 1949 N N . TRP A 1 244 ? -22.324 8.474 42.657 1.00 91.12 244 TRP A N 1
ATOM 1950 C CA . TRP A 1 244 ? -23.478 8.197 41.807 1.00 91.12 244 TRP A CA 1
ATOM 1951 C C . TRP A 1 244 ? -23.073 7.955 40.344 1.00 91.12 244 TRP A C 1
ATOM 1953 O O . TRP A 1 244 ? -23.499 6.972 39.733 1.00 91.12 244 TRP A O 1
ATOM 1963 N N . VAL A 1 245 ? -22.187 8.795 39.800 1.00 90.12 245 VAL A N 1
ATOM 1964 C CA . VAL A 1 245 ? -21.682 8.657 38.425 1.00 90.12 245 VAL A CA 1
ATOM 1965 C C . VAL A 1 245 ? -20.867 7.376 38.259 1.00 90.12 245 VAL A C 1
ATOM 1967 O O . VAL A 1 245 ? -21.094 6.639 37.299 1.00 90.12 245 VAL A O 1
ATOM 1970 N N . ALA A 1 246 ? -19.982 7.049 39.208 1.00 91.38 246 ALA A N 1
ATOM 1971 C CA . ALA A 1 246 ? -19.213 5.805 39.169 1.00 91.38 246 ALA A CA 1
ATOM 1972 C C . ALA A 1 246 ? -20.133 4.574 39.143 1.00 91.38 246 ALA A C 1
ATOM 1974 O O . ALA A 1 246 ? -19.940 3.680 38.321 1.00 91.38 246 ALA A O 1
ATOM 1975 N N . LYS A 1 247 ? -21.185 4.555 39.973 1.00 91.38 247 LYS A N 1
ATOM 1976 C CA . LYS A 1 247 ? -22.192 3.482 39.969 1.00 91.38 247 LYS A CA 1
ATOM 1977 C C . LYS A 1 247 ? -22.880 3.352 38.607 1.00 91.38 247 LYS A C 1
ATOM 1979 O O . LYS A 1 247 ? -23.038 2.242 38.108 1.00 91.38 247 LYS A O 1
ATOM 1984 N N . HIS A 1 248 ? -23.250 4.468 37.983 1.00 90.75 248 HIS A N 1
ATOM 1985 C CA . HIS A 1 248 ? -23.936 4.462 36.690 1.00 90.75 248 HIS A CA 1
ATOM 1986 C C . HIS A 1 248 ? -23.045 3.940 35.549 1.00 90.75 248 HIS A C 1
ATOM 1988 O O . HIS A 1 248 ? -23.471 3.111 34.742 1.00 90.75 248 HIS A O 1
ATOM 1994 N N . VAL A 1 249 ? -21.778 4.361 35.514 1.00 90.94 249 VAL A N 1
ATOM 1995 C CA . VAL A 1 249 ? -20.796 3.848 34.546 1.00 90.94 249 VAL A CA 1
ATOM 1996 C C . VAL A 1 249 ? -20.517 2.366 34.803 1.00 90.94 249 VAL A C 1
ATOM 1998 O O . VAL A 1 249 ? -20.508 1.583 33.858 1.00 90.94 249 VAL A O 1
ATOM 2001 N N . ASN A 1 250 ? -20.381 1.940 36.063 1.00 93.38 250 ASN A N 1
ATOM 2002 C CA . ASN A 1 250 ? -20.171 0.533 36.419 1.00 93.38 250 ASN A CA 1
ATOM 2003 C C . ASN A 1 250 ? -21.363 -0.365 36.067 1.00 93.38 250 ASN A C 1
ATOM 2005 O O . ASN A 1 250 ? -21.159 -1.523 35.717 1.00 93.38 250 ASN A O 1
ATOM 2009 N N . ASN A 1 251 ? -22.594 0.147 36.071 1.00 89.81 251 ASN A N 1
ATOM 2010 C CA . ASN A 1 251 ? -23.737 -0.617 35.563 1.00 89.81 251 ASN A CA 1
ATOM 2011 C C . ASN A 1 251 ? -23.615 -0.910 34.058 1.00 89.81 251 ASN A C 1
ATOM 2013 O O . ASN A 1 251 ? -24.103 -1.935 33.592 1.00 89.81 251 ASN A O 1
ATOM 2017 N N . THR A 1 252 ? -22.943 -0.032 33.308 1.00 86.25 252 THR A N 1
ATOM 2018 C CA . THR A 1 252 ? -22.754 -0.173 31.856 1.00 86.25 252 THR A CA 1
ATOM 2019 C C . THR A 1 252 ? -21.483 -0.964 31.515 1.00 86.25 252 THR A C 1
ATOM 2021 O O . THR A 1 252 ? -21.506 -1.821 30.637 1.00 86.25 252 THR A O 1
ATOM 2024 N N . PHE A 1 253 ? -20.376 -0.717 32.226 1.00 87.56 253 PHE A N 1
ATOM 2025 C CA . PHE A 1 253 ? -19.041 -1.237 31.892 1.00 87.56 253 PHE A CA 1
ATOM 2026 C C . PHE A 1 253 ? -18.413 -2.136 32.963 1.00 87.56 253 PHE A C 1
ATOM 2028 O O . PHE A 1 253 ? -17.352 -2.706 32.716 1.00 87.56 253 PHE A O 1
ATOM 2035 N N . GLY A 1 254 ? -19.029 -2.304 34.135 1.00 78.00 254 GLY A N 1
ATOM 2036 C CA . GLY A 1 254 ? -18.392 -2.869 35.334 1.00 78.00 254 GLY A CA 1
ATOM 2037 C C . GLY A 1 254 ? -17.906 -4.313 35.204 1.00 78.00 254 GLY A C 1
ATOM 2038 O O . GLY A 1 254 ? -17.002 -4.710 35.930 1.00 78.00 254 GLY A O 1
ATOM 2039 N N . LYS A 1 255 ? -18.431 -5.081 34.239 1.00 78.81 255 LYS A N 1
ATOM 2040 C CA . LYS A 1 255 ? -17.905 -6.417 33.897 1.00 78.81 255 LYS A CA 1
ATOM 2041 C C . LYS A 1 255 ? -16.555 -6.361 33.172 1.00 78.81 255 LYS A C 1
ATOM 2043 O O . LYS A 1 255 ? -15.769 -7.292 33.277 1.00 78.81 255 LYS A O 1
ATOM 2048 N N . SER A 1 256 ? -16.299 -5.290 32.424 1.00 77.31 256 SER A N 1
ATOM 2049 C CA . SER A 1 256 ? -15.077 -5.092 31.631 1.00 77.31 256 SER A CA 1
ATOM 2050 C C . SER A 1 256 ? -14.075 -4.134 32.276 1.00 77.31 256 SER A C 1
ATOM 2052 O O . SER A 1 256 ? -12.870 -4.298 32.104 1.00 77.31 256 SER A O 1
ATOM 2054 N N . CYS A 1 257 ? -14.554 -3.118 32.993 1.00 80.50 257 CYS A N 1
ATOM 2055 C CA . CYS A 1 257 ? -13.726 -2.107 33.632 1.00 80.50 257 CYS A CA 1
ATOM 2056 C C . CYS A 1 257 ? -14.521 -1.465 34.771 1.00 80.50 257 CYS A C 1
ATOM 2058 O O . CYS A 1 257 ? -15.474 -0.723 34.534 1.00 80.50 257 CYS A O 1
ATOM 2060 N N . PHE A 1 258 ? -14.142 -1.782 36.006 1.00 89.19 258 PHE A N 1
ATOM 2061 C CA . PHE A 1 258 ? -14.740 -1.191 37.195 1.00 89.19 258 PHE A CA 1
ATOM 2062 C C . PHE A 1 258 ? -14.026 0.117 37.546 1.00 89.19 258 PHE A C 1
ATOM 2064 O O . PHE A 1 258 ? -12.796 0.154 37.617 1.00 89.19 258 PHE A O 1
ATOM 2071 N N . ILE A 1 259 ? -14.788 1.184 37.787 1.00 90.94 259 ILE A N 1
ATOM 2072 C CA . ILE A 1 259 ? -14.259 2.487 38.191 1.00 90.94 259 ILE A CA 1
ATOM 2073 C C . ILE A 1 259 ? -14.676 2.879 39.603 1.00 90.94 259 ILE A C 1
ATOM 2075 O O . ILE A 1 259 ? -15.782 2.602 40.062 1.00 90.94 259 ILE A O 1
ATOM 2079 N N . HIS A 1 260 ? -13.780 3.592 40.280 1.00 91.88 260 HIS A N 1
ATOM 2080 C CA . HIS A 1 260 ? -14.024 4.171 41.597 1.00 91.88 260 HIS A CA 1
ATOM 2081 C C . HIS A 1 260 ? -14.398 5.659 41.489 1.00 91.88 260 HIS A C 1
ATOM 2083 O O . HIS A 1 260 ? -14.027 6.307 40.507 1.00 91.88 260 HIS A O 1
ATOM 2089 N N . PRO A 1 261 ? -15.026 6.253 42.521 1.00 92.38 261 PRO A N 1
ATOM 2090 C CA . PRO A 1 261 ? -15.321 7.692 42.558 1.00 92.38 261 PRO A CA 1
ATOM 2091 C C . PRO A 1 261 ? -14.082 8.574 42.329 1.00 92.38 261 PRO A C 1
ATOM 2093 O O . PRO A 1 261 ? -14.159 9.611 41.676 1.00 92.38 261 PRO A O 1
ATOM 2096 N N . LYS A 1 262 ? -12.901 8.115 42.772 1.00 94.56 262 LYS A N 1
ATOM 2097 C CA . LYS A 1 262 ? -11.613 8.776 42.505 1.00 94.56 262 LYS A CA 1
ATOM 2098 C C . LYS A 1 262 ? -11.354 8.987 41.008 1.00 94.56 262 LYS A C 1
ATOM 2100 O O . LYS A 1 262 ? -10.862 10.044 40.630 1.00 94.56 262 LYS A O 1
ATOM 2105 N N . TRP A 1 263 ? -11.708 8.016 40.163 1.00 94.56 263 TRP A N 1
ATOM 2106 C CA . TRP A 1 263 ? -11.551 8.129 38.711 1.00 94.56 263 TRP A CA 1
ATOM 2107 C C . TRP A 1 263 ? -12.438 9.239 38.142 1.00 94.56 263 TRP A C 1
ATOM 2109 O O . TRP A 1 263 ? -11.985 10.006 37.297 1.00 94.56 263 TRP A O 1
ATOM 2119 N N . VAL A 1 264 ? -13.674 9.355 38.638 1.00 90.81 264 VAL A N 1
ATOM 2120 C CA . VAL A 1 264 ? -14.612 10.407 38.220 1.00 90.81 264 VAL A CA 1
ATOM 2121 C C . VAL A 1 264 ? -14.036 11.782 38.556 1.00 90.81 264 VAL A C 1
ATOM 2123 O O . VAL A 1 264 ? -13.981 12.644 37.687 1.00 90.81 264 VAL A O 1
ATOM 2126 N N . ASN A 1 265 ? -13.511 11.956 39.771 1.00 91.56 265 ASN A N 1
ATOM 2127 C CA . ASN A 1 265 ? -12.893 13.216 40.189 1.00 91.56 265 ASN A CA 1
ATOM 2128 C C . ASN A 1 265 ? -11.638 13.555 39.370 1.00 91.56 265 ASN A C 1
ATOM 2130 O O . ASN A 1 265 ? -11.476 14.693 38.943 1.00 91.56 265 ASN A O 1
ATOM 2134 N N . GLN A 1 266 ? -10.782 12.570 39.088 1.00 91.94 266 GLN A N 1
ATOM 2135 C CA . GLN A 1 266 ? -9.581 12.760 38.261 1.00 91.94 266 GLN A CA 1
ATOM 2136 C C . GLN A 1 266 ? -9.891 13.121 36.803 1.00 91.94 266 GLN A C 1
ATOM 2138 O O . GLN A 1 266 ? -9.053 13.718 36.136 1.00 91.94 266 GLN A O 1
ATOM 2143 N N . ASN A 1 267 ? -11.069 12.752 36.297 1.00 91.75 267 ASN A N 1
ATOM 2144 C CA . ASN A 1 267 ? -11.486 13.028 34.923 1.00 91.75 267 ASN A CA 1
ATOM 2145 C C . ASN A 1 267 ? -12.600 14.086 34.849 1.00 91.75 267 ASN A C 1
ATOM 2147 O O . ASN A 1 267 ? -13.231 14.220 33.802 1.00 91.75 267 ASN A O 1
ATOM 2151 N N . ARG A 1 268 ? -12.848 14.836 35.930 1.00 89.62 268 ARG A N 1
ATOM 2152 C CA . ARG A 1 268 ? -13.979 15.767 36.038 1.00 89.62 268 ARG A CA 1
ATOM 2153 C C . ARG A 1 268 ? -14.033 16.768 34.885 1.00 89.62 268 ARG A C 1
ATOM 2155 O O . ARG A 1 268 ? -15.063 16.861 34.231 1.00 89.62 268 ARG A O 1
ATOM 2162 N N . GLU A 1 269 ? -12.922 17.440 34.590 1.00 89.81 269 GLU A N 1
ATOM 2163 C CA . GLU A 1 269 ? -12.857 18.414 33.492 1.00 89.81 269 GLU A CA 1
ATOM 2164 C C . GLU A 1 269 ? -13.216 17.788 32.140 1.00 89.81 269 GLU A C 1
ATOM 2166 O O . GLU A 1 269 ? -13.937 18.376 31.340 1.00 89.81 269 GLU A O 1
ATOM 2171 N N . ALA A 1 270 ? -12.740 16.567 31.878 1.00 88.94 270 ALA A N 1
ATOM 2172 C CA . ALA A 1 270 ? -13.058 15.861 30.643 1.00 88.94 270 ALA A CA 1
ATOM 2173 C C . ALA A 1 270 ? -14.545 15.480 30.581 1.00 88.94 270 ALA A C 1
ATOM 2175 O O . ALA A 1 270 ? -15.152 15.574 29.521 1.00 88.94 270 ALA A O 1
ATOM 2176 N N . ILE A 1 271 ? -15.140 15.074 31.706 1.00 89.00 271 ILE A N 1
ATOM 2177 C CA . ILE A 1 271 ? -16.569 14.746 31.814 1.00 89.00 271 ILE A CA 1
ATOM 2178 C C . ILE A 1 271 ? -17.432 15.990 31.573 1.00 89.00 271 ILE A C 1
ATOM 2180 O O . ILE A 1 271 ? -18.419 15.906 30.845 1.00 89.00 271 ILE A O 1
ATOM 2184 N N . GLU A 1 272 ? -17.054 17.134 32.145 1.00 87.12 272 GLU A N 1
ATOM 2185 C CA . GLU A 1 272 ? -17.757 18.410 31.968 1.00 87.12 272 GLU A CA 1
ATOM 2186 C C . GLU A 1 272 ? -17.677 18.892 30.507 1.00 87.12 272 GLU A C 1
ATOM 2188 O O . GLU A 1 272 ? -18.710 19.229 29.938 1.00 87.12 272 GLU A O 1
ATOM 2193 N N . ARG A 1 273 ? -16.525 18.765 29.827 1.00 86.94 273 ARG A N 1
ATOM 2194 C CA . ARG A 1 273 ? -16.408 19.062 28.378 1.00 86.94 273 ARG A CA 1
ATOM 2195 C C . ARG A 1 273 ? -17.314 18.209 27.485 1.00 86.94 273 ARG A C 1
ATOM 2197 O O . ARG A 1 273 ? -17.721 18.651 26.423 1.00 86.94 273 ARG A O 1
ATOM 2204 N N . TYR A 1 274 ? -17.627 16.976 27.883 1.00 80.00 274 TYR A N 1
ATOM 2205 C CA . TYR A 1 274 ? -18.596 16.140 27.159 1.00 80.00 274 TYR A CA 1
ATOM 2206 C C . TYR A 1 274 ? -20.060 16.483 27.494 1.00 80.00 274 TYR A C 1
ATOM 2208 O O . TYR A 1 274 ? -20.965 15.967 26.833 1.00 80.00 274 TYR A O 1
ATOM 2216 N N . CYS A 1 275 ? -20.315 17.285 28.535 1.00 70.50 275 CYS A N 1
ATOM 2217 C CA . CYS A 1 275 ? -21.659 17.747 28.887 1.00 70.50 275 CYS A CA 1
ATOM 2218 C C . CYS A 1 275 ? -22.103 18.937 28.030 1.00 70.50 275 CYS A C 1
ATOM 2220 O O . CYS A 1 275 ? -23.280 18.965 27.670 1.00 70.50 275 CYS A O 1
ATOM 2222 N N . ASP A 1 276 ? -21.163 19.818 27.673 1.00 62.56 276 ASP A N 1
ATOM 2223 C CA . ASP A 1 276 ? -21.373 21.019 26.859 1.00 62.56 276 ASP A CA 1
ATOM 2224 C C . ASP A 1 276 ? -20.577 20.911 25.545 1.00 62.56 276 ASP A C 1
ATOM 2226 O O . ASP A 1 276 ? -19.471 21.444 25.445 1.00 62.56 276 ASP A O 1
ATOM 2230 N N . PRO A 1 277 ? -21.068 20.154 24.548 1.00 54.53 277 PRO A N 1
ATOM 2231 C CA . PRO A 1 277 ? -20.472 20.194 23.222 1.00 54.53 277 PRO A CA 1
ATOM 2232 C C . PRO A 1 277 ? -20.773 21.562 22.595 1.00 54.53 277 PRO A C 1
ATOM 2234 O O . PRO A 1 277 ? -21.944 21.879 22.382 1.00 54.53 277 PRO A O 1
ATOM 2237 N N . GLU A 1 278 ? -19.733 22.359 22.339 1.00 41.22 278 GLU A N 1
ATOM 2238 C CA . GLU A 1 278 ? -19.791 23.448 21.348 1.00 41.22 278 GLU A CA 1
ATOM 2239 C C . GLU A 1 278 ? -20.233 22.921 19.974 1.00 41.22 278 GLU A C 1
ATOM 2241 O O . GLU A 1 278 ? -19.825 21.788 19.604 1.00 41.22 278 GLU A O 1
#

Foldseek 3Di:
DDQPQPDPCPVCPVVVVLQVVLLCLQFPDLADDDPLNDDDDVVDPHDDPVQSSVLSLLLSLLLNQLLVLQQCQQQDPQRWGDLVRRDQDPDPVSFRWGDSDPPDDTDGLVVLLVVLCVVQVWDWDQHPVRDIDTHGDQDDPDVDRSNVSSSSNSSVSSVVCVVDPQSQQWFFAPPPVGRRIDGHPDRDPDIHRPGDHDPVCVVVVVVVVVVVVVVVVVVVLLLQLLVLLVCCVVPPVPDDSLQRSQVRSCVVCVVPDRDDSVVCVVCVVVSVCSNDPD